Protein AF-A0A077Z385-F1 (afdb_monomer_lite)

pLDDT: mean 76.51, std 14.18, range [31.34, 94.06]

Secondary structure (DSSP, 8-state):
-HHHHHHHHHHHHHHHHTTS---EE-HHHHHHT-THHHHHHHHHHHHHHHHHHHHHHHHHHHH-HHHHHHHTSHHHHHHHHHHHHHHHHHHHHHHHHHHHTTTT--EETT--HHHHS-HHHHHHHHHHHHHHHHHHHHHHHHHHHHHHHHHHHS---SHHHHHHHHHHHHHHHHHHHHHHHHHHHHHHHHHHTTGGGT-HHHHHHHHHHHHHHHHHHHHHHHHHSHHHHHHHHHHTTTSGGGHHHHHHHGGG---

Organism: Trichuris trichiura (NCBI:txid36087)

Radius of gyration: 21.45 Å; chains: 1; bounding box: 57×47×53 Å

Foldseek 3Di:
DLQLVLLVVLVVVVVVCVPPDWDWDALLCLLPVPVSVLSNQLSVQLVLQVLLVVLQLLLCVLPPVVVSCVCVPVVNVVVSSVVSSVVSNVVSVVLNVQSVVRRVDIDTSSNDVCRSGDVVVVVVVLVVSLVSLVSSLVSLVSSLVSLVVVCVVDPQPDPVSVLVSVVVNVLSVLSNVLSVVSSCLSCVLVVLVVVVVPDPVSVVVNVVSNSVCSVVNVVSVLCNPVVSVVVVCVVCVVPPVCVVVCVVVVVSDPD

Sequence (255 aa):
MLTSIGLFCSSVYRIWWWKREPHCIRPSQCITDMFHVPMHMVGSDSLAFAMLLLSFERFLLFWRPKCHRILFSPVCSTLWFMLIFLLSCLEVLIVYVGANGRNDKLISSMCYRKEYSSPSYYRAYTFIKVAMAVVCLVFYFLSYVIHKIYIQQSYPKTYLGTIRNSRRTAMLINLLTIAFAIAFFHIAPLMVKPLNLRSPVIVKAAKIIHNIYLPLSTTLCFFVHPFLLSAVQKLFANWSILKKFHRNTSVVYIG

Structure (mmCIF, N/CA/C/O backbone):
data_AF-A0A077Z385-F1
#
_entry.id   AF-A0A077Z385-F1
#
loop_
_atom_site.group_PDB
_atom_site.id
_atom_site.type_symbol
_atom_site.label_atom_id
_atom_site.label_alt_id
_atom_site.label_comp_id
_atom_site.label_asym_id
_atom_site.label_entity_id
_atom_site.label_seq_id
_atom_site.pdbx_PDB_ins_code
_atom_site.Cartn_x
_atom_site.Cartn_y
_atom_site.Cartn_z
_atom_site.occupancy
_atom_site.B_iso_or_equiv
_atom_site.auth_seq_id
_atom_site.auth_comp_id
_atom_site.auth_asym_id
_atom_site.auth_atom_id
_atom_site.pdbx_PDB_model_num
ATOM 1 N N . MET A 1 1 ? 2.785 8.168 8.624 1.00 50.12 1 MET A N 1
ATOM 2 C CA . MET A 1 1 ? 3.782 9.231 8.882 1.00 50.12 1 MET A CA 1
ATOM 3 C C . MET A 1 1 ? 4.955 9.128 7.914 1.00 50.12 1 MET A C 1
ATOM 5 O O . MET A 1 1 ? 5.124 10.058 7.142 1.00 50.12 1 MET A O 1
ATOM 9 N N . LEU A 1 2 ? 5.687 8.004 7.874 1.00 56.69 2 LEU A N 1
ATOM 10 C CA . LEU A 1 2 ? 6.778 7.759 6.907 1.00 56.69 2 LEU A CA 1
ATOM 11 C C . LEU A 1 2 ? 6.382 8.038 5.449 1.00 56.69 2 LEU A C 1
ATOM 13 O O . LEU A 1 2 ? 7.103 8.734 4.746 1.00 56.69 2 LEU A O 1
ATOM 17 N N . THR A 1 3 ? 5.201 7.578 5.023 1.00 56.22 3 THR A N 1
ATOM 18 C CA . THR A 1 3 ? 4.635 7.916 3.710 1.00 56.22 3 THR A CA 1
ATOM 19 C C . THR A 1 3 ? 4.478 9.401 3.494 1.00 56.22 3 THR A C 1
ATOM 21 O O . THR A 1 3 ? 4.990 9.921 2.517 1.00 56.22 3 THR A O 1
ATOM 24 N N . SER A 1 4 ? 3.770 10.087 4.387 1.00 58.03 4 SER A N 1
ATOM 25 C CA . SER A 1 4 ? 3.529 11.522 4.268 1.00 58.03 4 SER A CA 1
ATOM 26 C C . SER A 1 4 ? 4.839 12.306 4.215 1.00 58.03 4 SER A C 1
ATOM 28 O O . SER A 1 4 ? 4.947 13.216 3.404 1.00 58.03 4 SER A O 1
ATOM 30 N N . ILE A 1 5 ? 5.844 11.916 5.008 1.00 61.41 5 ILE A N 1
ATOM 31 C CA . ILE A 1 5 ? 7.187 12.512 4.976 1.00 61.41 5 ILE A CA 1
ATOM 32 C C . ILE A 1 5 ? 7.857 12.238 3.626 1.00 61.41 5 ILE A C 1
ATOM 34 O O . ILE A 1 5 ? 8.272 13.179 2.962 1.00 61.41 5 ILE A O 1
ATOM 38 N N . GLY A 1 6 ? 7.895 10.983 3.166 1.00 57.03 6 GLY A N 1
ATOM 39 C CA . GLY A 1 6 ? 8.480 10.627 1.869 1.00 57.03 6 GLY A CA 1
ATOM 40 C C . GLY A 1 6 ? 7.789 11.318 0.686 1.00 57.03 6 GLY A C 1
ATOM 41 O O . GLY A 1 6 ? 8.455 11.797 -0.228 1.00 57.03 6 GLY A O 1
ATOM 42 N N . LEU A 1 7 ? 6.460 11.441 0.725 1.00 61.72 7 LEU A N 1
ATOM 43 C CA . LEU A 1 7 ? 5.648 12.147 -0.271 1.00 61.72 7 LEU A CA 1
ATOM 44 C C . LEU A 1 7 ? 5.899 13.655 -0.236 1.00 61.72 7 LEU A C 1
ATOM 46 O O . LEU A 1 7 ? 6.050 14.268 -1.292 1.00 61.72 7 LEU A O 1
ATOM 50 N N . PHE A 1 8 ? 5.967 14.250 0.956 1.00 64.06 8 PHE A N 1
ATOM 51 C CA . PHE A 1 8 ? 6.268 15.666 1.135 1.00 64.06 8 PHE A CA 1
ATOM 52 C C . PHE A 1 8 ? 7.678 15.984 0.633 1.00 64.06 8 PHE A C 1
ATOM 54 O O . PHE A 1 8 ? 7.831 16.837 -0.235 1.00 64.06 8 PHE A O 1
ATOM 61 N N . CYS A 1 9 ? 8.690 15.232 1.076 1.00 65.62 9 CYS A N 1
ATOM 62 C CA . CYS A 1 9 ? 10.068 15.379 0.618 1.00 65.62 9 CYS A CA 1
ATOM 63 C C . CYS A 1 9 ? 10.188 15.171 -0.897 1.00 65.62 9 CYS A C 1
ATOM 65 O O . CYS A 1 9 ? 10.825 15.981 -1.561 1.00 65.62 9 CYS A O 1
ATOM 67 N N . SER A 1 10 ? 9.534 14.154 -1.470 1.00 62.34 10 SER A N 1
ATOM 68 C CA . SER A 1 10 ? 9.530 13.933 -2.923 1.00 62.34 10 SER A CA 1
ATOM 69 C C . SER A 1 10 ? 8.852 15.077 -3.683 1.00 62.34 10 SER A C 1
ATOM 71 O O . SER A 1 10 ? 9.344 15.494 -4.729 1.00 62.34 10 SER A O 1
ATOM 73 N N . SER A 1 11 ? 7.758 15.627 -3.152 1.00 66.19 11 SER A N 1
ATOM 74 C CA . SER A 1 11 ? 7.049 16.753 -3.771 1.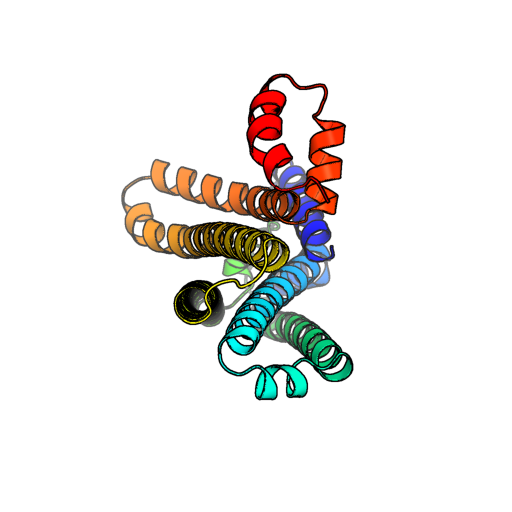00 66.19 11 SER A CA 1
ATOM 75 C C . SER A 1 11 ? 7.883 18.032 -3.724 1.00 66.19 11 SER A C 1
ATOM 77 O O . SER A 1 11 ? 8.058 18.677 -4.755 1.00 66.19 11 SER A O 1
ATOM 79 N N . VAL A 1 12 ? 8.463 18.362 -2.565 1.00 69.50 12 VAL A N 1
ATOM 80 C CA . VAL A 1 12 ? 9.371 19.509 -2.396 1.00 69.50 12 VAL A CA 1
ATOM 81 C C . VAL A 1 12 ? 10.588 19.363 -3.306 1.00 69.50 12 VAL A C 1
ATOM 83 O O . VAL A 1 12 ? 10.937 20.304 -4.015 1.00 69.50 12 VAL A O 1
ATOM 86 N N . TYR A 1 13 ? 11.183 18.171 -3.358 1.00 65.88 13 TYR A N 1
ATOM 87 C CA . TYR A 1 13 ? 12.329 17.879 -4.214 1.00 65.88 13 TYR A CA 1
ATOM 88 C C . TYR A 1 13 ? 11.998 18.056 -5.701 1.00 65.88 13 TYR A C 1
ATOM 90 O O . TYR A 1 13 ? 12.747 18.709 -6.423 1.00 65.88 13 TYR A O 1
ATOM 98 N N . ARG A 1 14 ? 10.846 17.549 -6.162 1.00 64.75 14 ARG A N 1
ATOM 99 C CA . ARG A 1 14 ? 10.388 17.727 -7.551 1.00 64.75 14 ARG A CA 1
ATOM 100 C C . ARG A 1 14 ? 10.107 19.188 -7.893 1.00 64.75 14 ARG A C 1
ATOM 102 O O . ARG A 1 14 ? 10.461 19.625 -8.982 1.00 64.75 14 ARG A O 1
ATOM 109 N N . ILE A 1 15 ? 9.494 19.945 -6.980 1.00 68.00 15 ILE A N 1
ATOM 110 C CA . ILE A 1 15 ? 9.245 21.384 -7.168 1.00 68.00 15 ILE A CA 1
ATOM 111 C C . ILE A 1 15 ? 10.572 22.144 -7.263 1.00 68.00 15 ILE A C 1
ATOM 113 O O . ILE A 1 15 ? 10.724 23.002 -8.130 1.00 68.00 15 ILE A O 1
ATOM 117 N N . TRP A 1 16 ? 11.542 21.810 -6.410 1.00 68.12 16 TRP A N 1
ATOM 118 C CA . TRP A 1 16 ? 12.870 22.418 -6.430 1.00 68.12 16 TRP A CA 1
ATOM 119 C C . TRP A 1 16 ? 13.624 22.104 -7.729 1.00 68.12 16 TRP A C 1
ATOM 121 O O . TRP A 1 16 ? 14.174 23.010 -8.354 1.00 68.12 16 TRP A O 1
ATOM 131 N N . TRP A 1 17 ? 13.574 20.853 -8.196 1.00 62.84 17 TRP A N 1
ATOM 132 C CA . TRP A 1 17 ? 14.214 20.442 -9.448 1.00 62.84 17 TRP A CA 1
ATOM 133 C C . TRP A 1 17 ? 13.543 20.958 -10.707 1.00 62.84 17 TRP A C 1
ATOM 135 O O . TRP A 1 17 ? 14.220 21.100 -11.718 1.00 62.84 17 TRP A O 1
ATOM 145 N N . TRP A 1 18 ? 12.254 21.295 -10.672 1.00 61.09 18 TRP A N 1
ATOM 146 C CA . TRP A 1 18 ? 11.611 21.939 -11.819 1.00 61.09 18 TRP A CA 1
ATOM 147 C C . TRP A 1 18 ? 12.289 23.281 -12.170 1.00 61.09 18 TRP A C 1
ATOM 149 O O . TRP A 1 18 ? 12.220 23.726 -13.310 1.00 61.09 18 TRP A O 1
ATOM 159 N N . LYS A 1 19 ? 13.004 23.907 -11.225 1.00 60.28 19 LYS A N 1
ATOM 160 C CA . LYS A 1 19 ? 13.791 25.123 -11.482 1.00 60.28 19 LYS A CA 1
ATOM 161 C C . LYS A 1 19 ? 15.243 24.875 -11.917 1.00 60.28 19 LYS A C 1
ATOM 163 O O . LYS A 1 19 ? 15.912 25.843 -12.259 1.00 60.28 19 LYS A O 1
ATOM 168 N N . ARG A 1 20 ? 15.752 23.638 -11.880 1.00 58.81 20 ARG A N 1
ATOM 169 C CA . ARG A 1 20 ? 17.137 23.308 -12.270 1.00 58.81 20 ARG A CA 1
ATOM 170 C C . ARG A 1 20 ? 17.200 22.703 -13.671 1.00 58.81 20 ARG A C 1
ATOM 172 O O . ARG A 1 20 ? 16.239 22.098 -14.139 1.00 58.81 20 ARG A O 1
ATOM 179 N N . GLU A 1 21 ? 18.351 22.860 -14.320 1.00 51.81 21 GLU A N 1
ATOM 180 C CA . GLU A 1 21 ? 18.633 22.270 -15.631 1.00 51.81 21 GLU A CA 1
ATOM 181 C C . GLU A 1 21 ? 18.511 20.732 -15.615 1.00 51.81 21 GLU A C 1
ATOM 183 O O . GLU A 1 21 ? 18.768 20.093 -14.586 1.00 51.81 21 GLU A O 1
ATOM 188 N N . PRO A 1 22 ? 18.097 20.114 -16.738 1.00 62.91 22 PRO A N 1
ATOM 189 C CA . PRO A 1 22 ? 17.899 18.673 -16.825 1.00 62.91 22 PRO A CA 1
ATOM 190 C C . PRO A 1 22 ? 19.240 17.934 -16.751 1.00 62.91 22 PRO A C 1
ATOM 192 O O . PRO A 1 22 ? 19.925 17.745 -17.752 1.00 62.91 22 PRO A O 1
ATOM 195 N N . HIS A 1 23 ? 19.603 17.464 -15.560 1.00 72.31 23 HIS A N 1
ATOM 196 C CA . HIS A 1 23 ? 20.726 16.547 -15.392 1.00 72.31 23 HIS A CA 1
ATOM 197 C C . HIS A 1 23 ? 20.295 15.102 -15.661 1.00 72.31 23 HIS A C 1
ATOM 199 O O . HIS A 1 23 ? 19.203 14.673 -15.275 1.00 72.31 23 HIS A O 1
ATOM 205 N N . CYS A 1 24 ? 21.172 14.346 -16.320 1.00 81.88 24 CYS A N 1
ATOM 206 C CA . CYS A 1 24 ? 21.004 12.911 -16.509 1.00 81.88 24 CYS A CA 1
ATOM 207 C C . CYS A 1 24 ? 21.911 12.155 -15.534 1.00 81.88 24 CYS A C 1
ATOM 209 O O . CYS A 1 24 ? 23.072 12.518 -15.363 1.00 81.88 24 CYS A O 1
ATOM 211 N N . ILE A 1 25 ? 21.383 11.113 -14.899 1.00 85.12 25 ILE A N 1
ATOM 212 C CA . ILE A 1 25 ? 22.082 10.313 -13.882 1.00 85.12 25 ILE A CA 1
ATOM 213 C C . ILE A 1 25 ? 21.959 8.823 -14.195 1.00 85.12 25 ILE A C 1
ATOM 215 O O . ILE A 1 25 ? 21.100 8.415 -14.984 1.00 85.12 25 ILE A O 1
ATOM 219 N N . ARG A 1 26 ? 22.799 7.990 -13.571 1.00 86.44 26 ARG A N 1
ATOM 220 C CA . ARG A 1 26 ? 22.664 6.531 -13.676 1.00 86.44 26 ARG A CA 1
ATOM 221 C C . ARG A 1 26 ? 21.484 6.027 -12.820 1.00 86.44 26 ARG A C 1
ATOM 223 O O . ARG A 1 26 ? 21.223 6.581 -11.750 1.00 86.44 26 ARG A O 1
ATOM 230 N N . PRO A 1 27 ? 20.786 4.952 -13.228 1.00 86.81 27 PRO A N 1
ATOM 231 C CA . PRO A 1 27 ? 19.689 4.352 -12.469 1.00 86.81 27 PRO A CA 1
ATOM 232 C C . PRO A 1 27 ? 20.032 3.970 -11.028 1.00 86.81 27 PRO A C 1
ATOM 234 O O . PRO A 1 27 ? 19.203 4.143 -10.141 1.00 86.81 27 PRO A O 1
ATOM 237 N N . SER A 1 28 ? 21.240 3.461 -10.785 1.00 85.69 28 SER A N 1
ATOM 238 C CA . SER A 1 28 ? 21.718 3.104 -9.444 1.00 85.69 28 SER A CA 1
ATOM 239 C C . SER A 1 28 ? 21.899 4.336 -8.551 1.00 85.69 28 SER A C 1
ATOM 241 O O . SER A 1 28 ? 21.380 4.353 -7.436 1.00 85.69 28 SER A O 1
ATOM 243 N N . GLN A 1 29 ? 22.520 5.398 -9.081 1.00 86.88 29 GLN A N 1
ATOM 244 C CA . GLN A 1 29 ? 22.703 6.693 -8.402 1.00 86.88 29 GLN A CA 1
ATOM 245 C C . GLN A 1 29 ? 21.374 7.324 -7.986 1.00 86.88 29 GLN A C 1
ATOM 247 O O . GLN A 1 29 ? 21.246 7.902 -6.912 1.00 86.88 29 GLN A O 1
ATOM 252 N N . CYS A 1 30 ? 20.338 7.155 -8.806 1.00 85.06 30 CYS A N 1
ATOM 253 C CA . CYS A 1 30 ? 18.991 7.604 -8.476 1.00 85.06 30 CYS A CA 1
ATOM 254 C C . CYS A 1 30 ? 18.425 6.959 -7.194 1.00 85.06 30 CYS A C 1
ATOM 256 O O . CYS A 1 30 ? 17.581 7.553 -6.533 1.00 85.06 30 CYS A O 1
ATOM 258 N N . ILE A 1 31 ? 18.865 5.754 -6.826 1.00 86.38 31 ILE A N 1
ATOM 259 C CA . ILE A 1 31 ? 18.393 5.055 -5.622 1.00 86.38 31 ILE A CA 1
ATOM 260 C C . ILE A 1 31 ? 19.313 5.348 -4.430 1.00 86.38 31 ILE A C 1
ATOM 262 O O . ILE A 1 31 ? 18.815 5.522 -3.319 1.00 86.38 31 ILE A O 1
ATOM 266 N N . THR A 1 32 ? 20.630 5.419 -4.649 1.00 85.88 32 THR A N 1
ATOM 267 C CA . THR A 1 32 ? 21.629 5.618 -3.584 1.00 85.88 32 THR A CA 1
ATOM 268 C C . THR A 1 32 ? 21.760 7.070 -3.152 1.00 85.88 32 THR A C 1
ATOM 270 O O . THR A 1 32 ? 21.774 7.352 -1.957 1.00 85.88 32 THR A O 1
ATOM 273 N N . ASP A 1 33 ? 21.820 7.995 -4.108 1.00 84.00 33 ASP A N 1
ATOM 274 C CA . ASP A 1 33 ? 22.178 9.393 -3.842 1.00 84.00 33 ASP A CA 1
ATOM 275 C C . ASP A 1 33 ? 20.942 10.198 -3.422 1.00 84.00 33 ASP A C 1
ATOM 277 O O . ASP A 1 33 ? 21.026 11.227 -2.750 1.00 84.00 33 ASP A O 1
ATOM 281 N N . MET A 1 34 ? 19.758 9.709 -3.796 1.00 81.88 34 MET A N 1
ATOM 282 C CA . MET A 1 34 ? 18.490 10.387 -3.578 1.00 81.88 34 MET A CA 1
ATOM 283 C C . MET A 1 34 ? 17.669 9.682 -2.503 1.00 81.88 34 MET A C 1
ATOM 285 O O . MET A 1 34 ? 16.733 8.956 -2.820 1.00 81.88 34 MET A O 1
ATOM 289 N N . PHE A 1 35 ? 17.948 9.95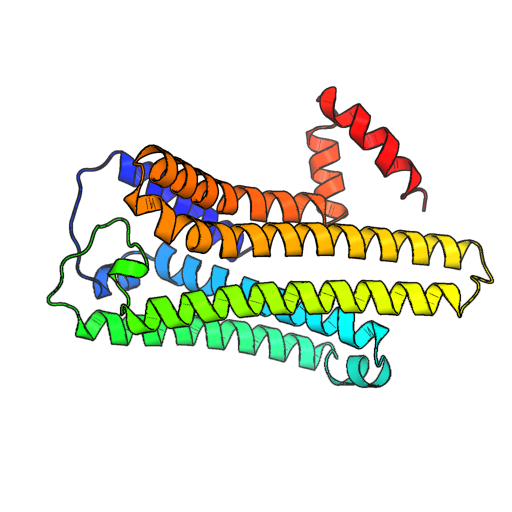9 -1.223 1.00 80.06 35 PHE A N 1
ATOM 290 C CA . PHE A 1 35 ? 17.283 9.322 -0.066 1.00 80.06 35 PHE A CA 1
ATOM 291 C C . PHE A 1 35 ? 15.742 9.293 -0.141 1.00 80.06 35 PHE A C 1
ATOM 293 O O . PHE A 1 35 ? 15.090 8.384 0.377 1.00 80.06 35 PHE A O 1
ATOM 300 N N . HIS A 1 36 ? 15.134 10.292 -0.787 1.00 76.50 36 HIS A N 1
ATOM 301 C CA . HIS A 1 36 ? 13.685 10.400 -0.912 1.00 76.50 36 HIS A CA 1
ATOM 302 C C . HIS A 1 36 ? 13.086 9.312 -1.818 1.00 76.50 36 HIS A C 1
ATOM 304 O O . HIS A 1 36 ? 11.909 8.992 -1.666 1.00 76.50 36 HIS A O 1
ATOM 310 N N . VAL A 1 37 ? 13.863 8.731 -2.739 1.00 82.31 37 VAL A N 1
ATOM 311 C CA . VAL A 1 37 ? 13.429 7.653 -3.640 1.00 82.31 37 VAL A CA 1
ATOM 312 C C . VAL A 1 37 ? 13.157 6.360 -2.865 1.00 82.31 37 VAL A C 1
ATOM 314 O O . VAL A 1 37 ? 11.995 5.940 -2.862 1.00 82.31 37 VAL A O 1
ATOM 317 N N . PRO A 1 38 ? 14.129 5.750 -2.152 1.00 85.19 38 PRO A N 1
ATOM 318 C CA . PRO A 1 38 ? 13.866 4.555 -1.359 1.00 85.19 38 PRO A CA 1
ATOM 319 C C . PRO A 1 38 ? 12.859 4.837 -0.241 1.00 85.19 38 PRO A C 1
ATOM 321 O O . PRO A 1 38 ? 11.974 4.021 -0.001 1.00 85.19 38 PRO A O 1
ATOM 324 N N . MET A 1 39 ? 12.894 6.019 0.384 1.00 81.06 39 MET A N 1
ATOM 325 C CA . MET A 1 39 ? 11.917 6.377 1.417 1.00 81.06 39 MET A CA 1
ATOM 326 C C . MET A 1 39 ? 10.483 6.447 0.867 1.00 81.06 39 MET A C 1
ATOM 328 O O . MET A 1 39 ? 9.546 5.958 1.502 1.00 81.06 39 MET A O 1
ATOM 332 N N . HIS A 1 40 ? 10.297 7.011 -0.329 1.00 79.88 40 HIS A N 1
ATOM 333 C CA . HIS A 1 40 ? 9.006 7.020 -1.011 1.00 79.88 40 HIS A CA 1
ATOM 334 C C . HIS A 1 40 ? 8.576 5.611 -1.441 1.00 79.88 40 HIS A C 1
ATOM 336 O O . HIS A 1 40 ? 7.395 5.289 -1.324 1.00 79.88 40 HIS A O 1
ATOM 342 N N . MET A 1 41 ? 9.499 4.770 -1.922 1.00 85.25 41 MET A N 1
ATOM 343 C CA . MET A 1 41 ? 9.216 3.375 -2.283 1.00 85.25 41 MET A CA 1
ATOM 344 C C . MET A 1 41 ? 8.731 2.580 -1.069 1.00 85.25 41 MET A C 1
ATOM 346 O O . MET A 1 41 ? 7.590 2.119 -1.068 1.00 85.25 41 MET A O 1
ATOM 350 N N . VAL A 1 42 ? 9.530 2.546 0.004 1.00 86.12 42 VAL A N 1
ATOM 351 C CA . VAL A 1 42 ? 9.190 1.849 1.252 1.00 86.12 42 VAL A CA 1
ATOM 352 C C . VAL A 1 42 ? 7.883 2.379 1.823 1.00 86.12 42 VAL A C 1
ATOM 354 O O . VAL A 1 42 ? 7.006 1.604 2.200 1.00 86.12 42 VAL A O 1
ATOM 357 N N . GLY A 1 43 ? 7.708 3.702 1.857 1.00 80.06 43 GLY A N 1
ATOM 358 C CA . GLY A 1 43 ? 6.469 4.316 2.314 1.00 80.06 43 GLY A CA 1
ATOM 359 C C . GLY A 1 43 ? 5.267 3.873 1.477 1.00 80.06 43 GLY A C 1
ATOM 360 O O . GLY A 1 43 ? 4.275 3.389 2.017 1.00 80.06 43 GLY A O 1
ATOM 361 N N . SER A 1 44 ? 5.323 4.050 0.158 1.00 83.12 44 SER A N 1
ATOM 362 C CA . SER A 1 44 ? 4.197 3.747 -0.730 1.00 83.12 44 SER A CA 1
ATOM 363 C C . SER A 1 44 ? 3.803 2.270 -0.681 1.00 83.12 44 SER A C 1
ATOM 365 O O . SER A 1 44 ? 2.612 1.945 -0.708 1.00 83.12 44 SER A O 1
ATOM 367 N N . ASP A 1 45 ? 4.783 1.373 -0.607 1.00 86.06 45 ASP A N 1
ATOM 368 C CA . ASP A 1 45 ? 4.561 -0.070 -0.579 1.00 86.06 45 ASP A CA 1
ATOM 369 C C . ASP A 1 45 ? 4.033 -0.516 0.776 1.00 86.06 45 ASP A C 1
ATOM 371 O O . ASP A 1 45 ? 2.963 -1.128 0.825 1.00 86.06 45 ASP A O 1
ATOM 375 N N . SER A 1 46 ? 4.660 -0.078 1.870 1.00 85.44 46 SER A N 1
ATOM 376 C CA . SER A 1 46 ? 4.169 -0.367 3.219 1.00 85.44 46 SER A CA 1
ATOM 377 C C . SER A 1 46 ? 2.742 0.132 3.440 1.00 85.44 46 SER A C 1
ATOM 379 O O . SER A 1 46 ? 1.933 -0.583 4.024 1.00 85.44 46 SER A O 1
ATOM 381 N N . LEU A 1 47 ? 2.382 1.309 2.919 1.00 84.00 47 LEU A N 1
ATOM 382 C CA . LEU A 1 47 ? 1.012 1.816 2.993 1.00 84.00 47 LEU A CA 1
ATOM 383 C C . LEU A 1 47 ? 0.034 0.969 2.179 1.00 84.00 47 LEU A C 1
ATOM 385 O O . LEU A 1 47 ? -1.059 0.690 2.664 1.00 84.00 47 LEU A O 1
ATOM 389 N N . ALA A 1 48 ? 0.395 0.561 0.961 1.00 86.06 48 ALA A N 1
ATOM 390 C CA . ALA A 1 48 ? -0.479 -0.273 0.138 1.00 86.06 48 ALA A CA 1
ATOM 391 C C . ALA A 1 48 ? -0.754 -1.625 0.812 1.00 86.06 48 ALA A C 1
ATOM 393 O O . ALA A 1 48 ? -1.911 -2.034 0.920 1.00 86.06 48 ALA A O 1
ATOM 394 N N . PHE A 1 49 ? 0.287 -2.273 1.338 1.00 89.31 49 PHE A N 1
ATOM 395 C CA . PHE A 1 49 ? 0.141 -3.520 2.083 1.00 89.31 49 PHE A CA 1
ATOM 396 C C . PHE A 1 49 ? -0.607 -3.330 3.404 1.00 89.31 49 PHE A C 1
ATOM 398 O O . PHE A 1 49 ? -1.458 -4.148 3.739 1.00 89.31 49 PHE A O 1
ATOM 405 N N . ALA A 1 50 ? -0.358 -2.241 4.135 1.00 87.88 50 ALA A N 1
ATOM 406 C CA . ALA A 1 50 ? -1.085 -1.935 5.363 1.00 87.88 50 ALA A CA 1
ATOM 407 C C . ALA A 1 50 ? -2.578 -1.701 5.094 1.00 87.88 50 ALA A C 1
ATOM 409 O O . ALA A 1 50 ? -3.418 -2.193 5.840 1.00 87.88 50 ALA A O 1
ATOM 410 N N . MET A 1 51 ? -2.933 -0.992 4.018 1.00 86.06 51 MET A N 1
ATOM 411 C CA . MET A 1 51 ? -4.333 -0.810 3.625 1.00 86.06 51 MET A CA 1
ATOM 412 C C . MET A 1 51 ? -5.001 -2.138 3.270 1.00 86.06 51 MET A C 1
ATOM 414 O O . MET A 1 51 ? -6.134 -2.373 3.691 1.00 86.06 51 MET A O 1
ATOM 418 N N . LEU A 1 52 ? -4.292 -3.016 2.556 1.00 89.69 52 LEU A N 1
ATOM 419 C CA . LEU A 1 52 ? -4.769 -4.361 2.256 1.00 89.69 52 LEU A CA 1
ATOM 420 C C . LEU A 1 52 ? -4.999 -5.159 3.541 1.00 89.69 52 LEU A C 1
ATOM 422 O O . LEU A 1 52 ? -6.096 -5.678 3.742 1.00 89.69 52 LEU A O 1
ATOM 426 N N . LEU A 1 53 ? -4.016 -5.178 4.440 1.00 91.25 53 LEU A N 1
ATOM 427 C CA . LEU A 1 53 ? -4.099 -5.869 5.722 1.00 91.25 53 LEU A CA 1
ATOM 428 C C . LEU A 1 53 ? -5.274 -5.358 6.568 1.00 91.25 53 LEU A C 1
ATOM 430 O O . LEU A 1 53 ? -6.061 -6.160 7.054 1.00 91.25 53 LEU A O 1
ATOM 434 N N . LEU A 1 54 ? -5.453 -4.038 6.675 1.00 87.75 54 LEU A N 1
ATOM 435 C CA . LEU A 1 54 ? -6.563 -3.420 7.410 1.00 87.75 54 LEU A CA 1
ATOM 436 C C . LEU A 1 54 ? -7.927 -3.713 6.770 1.00 87.75 54 LEU A C 1
ATOM 438 O O . LEU A 1 54 ? -8.927 -3.871 7.473 1.00 87.75 54 LEU A O 1
ATOM 442 N N . SER A 1 55 ? -8.002 -3.762 5.437 1.00 89.44 55 SER A N 1
ATOM 443 C CA . SER A 1 55 ? -9.237 -4.133 4.737 1.00 89.44 55 SER A CA 1
ATOM 444 C C . SER A 1 55 ? -9.599 -5.599 4.997 1.00 89.44 55 SER A C 1
ATOM 446 O O . SER A 1 55 ? -10.758 -5.910 5.278 1.00 89.44 55 SER A O 1
ATOM 448 N N . PHE A 1 56 ? -8.595 -6.478 5.011 1.00 92.44 56 PHE A N 1
ATOM 449 C CA . PHE A 1 56 ? -8.745 -7.895 5.313 1.00 92.44 56 PHE A CA 1
ATOM 450 C C . PHE A 1 56 ? -9.104 -8.147 6.784 1.00 92.44 56 PHE A C 1
ATOM 452 O O . PHE A 1 56 ? -10.000 -8.941 7.067 1.00 92.44 56 PHE A O 1
ATOM 459 N N . GLU A 1 57 ? -8.477 -7.426 7.716 1.00 90.62 57 GLU A N 1
ATOM 460 C CA . GLU A 1 57 ? -8.806 -7.447 9.145 1.00 90.62 57 GLU A CA 1
ATOM 461 C C . GLU A 1 57 ? -10.290 -7.143 9.362 1.00 90.62 57 GLU A C 1
ATOM 463 O O . GLU A 1 57 ? -11.008 -7.915 9.996 1.00 90.62 57 GLU A O 1
ATOM 468 N N . ARG A 1 58 ? -10.787 -6.053 8.768 1.00 87.50 58 ARG A N 1
ATOM 469 C CA . ARG A 1 58 ? -12.199 -5.656 8.878 1.00 87.50 58 ARG A CA 1
ATOM 470 C C . ARG A 1 58 ? -13.137 -6.689 8.276 1.00 87.50 58 ARG A C 1
ATOM 472 O O . ARG A 1 58 ? -14.178 -6.967 8.866 1.00 87.50 58 ARG A O 1
ATOM 479 N N . PHE A 1 59 ? -12.770 -7.271 7.139 1.00 90.88 59 PHE A N 1
ATOM 480 C CA . PHE A 1 59 ? -13.543 -8.350 6.539 1.00 90.88 59 PHE A CA 1
ATOM 481 C C . PHE A 1 59 ? -13.646 -9.546 7.493 1.00 90.88 59 PHE A C 1
ATOM 483 O O . PHE A 1 59 ? -14.750 -10.002 7.798 1.00 90.88 59 PHE A O 1
ATOM 490 N N . LEU A 1 60 ? -12.520 -10.005 8.043 1.00 90.38 60 LEU A N 1
ATOM 491 C CA . LEU A 1 60 ? -12.492 -11.122 8.987 1.00 90.38 60 LEU A CA 1
ATOM 492 C C . LEU A 1 60 ? -13.220 -10.821 10.297 1.00 90.38 60 LEU A C 1
ATOM 494 O O . LEU A 1 60 ? -13.845 -11.725 10.856 1.00 90.38 60 LEU A O 1
ATOM 498 N N . LEU A 1 61 ? -13.179 -9.571 10.765 1.00 89.88 61 LEU A N 1
ATOM 499 C CA . LEU A 1 61 ? -13.889 -9.129 11.962 1.00 89.88 61 LEU A CA 1
ATOM 500 C C . LEU A 1 61 ? -15.395 -9.395 11.852 1.00 89.88 61 LEU A C 1
ATOM 502 O O . LEU A 1 61 ? -16.002 -9.830 12.830 1.00 89.88 61 LEU A O 1
ATOM 506 N N . PHE A 1 62 ? -15.991 -9.150 10.681 1.00 87.38 62 PHE A N 1
ATOM 507 C CA . PHE A 1 62 ? -17.422 -9.369 10.455 1.00 87.38 62 PHE A CA 1
ATOM 508 C C . PHE A 1 62 ? -17.745 -10.785 9.972 1.00 87.38 62 PHE A C 1
ATOM 510 O O . PHE A 1 62 ? -18.778 -11.327 10.350 1.00 87.38 62 PHE A O 1
ATOM 517 N N . TRP A 1 63 ? -16.871 -11.400 9.172 1.00 88.62 63 TRP A N 1
ATOM 518 C CA . TRP A 1 63 ? -17.105 -12.730 8.609 1.00 88.62 63 TRP A CA 1
ATOM 519 C C . TRP A 1 63 ? -16.912 -13.850 9.646 1.00 88.62 63 TRP A C 1
ATOM 521 O O . TRP A 1 63 ? -17.800 -14.677 9.851 1.00 88.62 63 TRP A O 1
ATOM 531 N N . ARG A 1 64 ? -15.750 -13.905 10.318 1.00 90.38 64 ARG A N 1
ATOM 532 C CA . ARG A 1 64 ? -15.382 -14.964 11.285 1.00 90.38 64 ARG A CA 1
ATOM 533 C C . ARG A 1 64 ? -14.612 -14.365 12.476 1.00 90.38 64 ARG A C 1
ATOM 535 O O . ARG A 1 64 ? -13.384 -14.483 12.533 1.00 90.38 64 ARG A O 1
ATOM 542 N N . PRO A 1 65 ? -15.311 -13.850 13.506 1.00 88.19 65 PRO A N 1
ATOM 543 C CA . PRO A 1 65 ? -14.680 -13.231 14.678 1.00 88.19 65 PRO A CA 1
ATOM 544 C C . PRO A 1 65 ? -13.672 -14.131 15.413 1.00 88.19 65 PRO A C 1
ATOM 546 O O . PRO A 1 65 ? -12.678 -13.646 15.952 1.00 88.19 65 PRO A O 1
ATOM 549 N N . LYS A 1 66 ? -13.900 -15.454 15.428 1.00 90.56 66 LYS A N 1
ATOM 550 C CA . LYS A 1 66 ? -12.968 -16.425 16.029 1.00 90.56 66 LYS A CA 1
ATOM 551 C C . LYS A 1 66 ? -11.618 -16.454 15.301 1.00 90.56 66 LYS A C 1
ATOM 553 O O . LYS A 1 66 ? -10.584 -16.454 15.952 1.00 90.56 66 LYS A O 1
ATOM 558 N N . CYS A 1 67 ? -11.633 -16.426 13.967 1.00 89.06 67 CYS A N 1
ATOM 559 C CA . CYS A 1 67 ? -10.421 -16.406 13.145 1.00 89.06 67 CYS A CA 1
ATOM 560 C C . CYS A 1 67 ? -9.695 -15.058 13.263 1.00 89.06 67 CYS A C 1
ATOM 562 O O . CYS A 1 67 ? -8.481 -15.028 13.449 1.00 89.06 67 CYS A O 1
ATOM 564 N N . HIS A 1 68 ? -10.453 -13.954 13.277 1.00 91.25 68 HIS A N 1
ATOM 565 C CA . HIS A 1 68 ? -9.916 -12.614 13.518 1.00 91.25 68 HIS A CA 1
ATOM 566 C C . HIS A 1 68 ? -9.091 -12.541 14.810 1.00 91.25 68 HIS A C 1
ATOM 568 O O . HIS A 1 68 ? -7.978 -12.031 14.796 1.00 91.25 68 HIS A O 1
ATOM 574 N N . ARG A 1 69 ? -9.601 -13.075 15.930 1.00 89.81 69 ARG A N 1
ATOM 575 C CA . ARG A 1 69 ? -8.883 -13.054 17.221 1.00 89.81 69 ARG A CA 1
ATOM 576 C C . ARG A 1 69 ? -7.529 -13.768 17.181 1.00 89.81 69 ARG A C 1
ATOM 578 O O . ARG A 1 69 ? -6.633 -13.370 17.914 1.00 89.81 69 ARG A O 1
ATOM 585 N N . ILE A 1 70 ? -7.397 -14.804 16.354 1.00 90.06 70 ILE A N 1
ATOM 586 C CA . ILE A 1 70 ? -6.158 -15.577 16.220 1.00 90.06 70 ILE A CA 1
ATOM 587 C C . ILE A 1 70 ? -5.171 -14.826 15.318 1.00 90.06 70 ILE A C 1
ATOM 589 O O . ILE A 1 70 ? -4.026 -14.614 15.702 1.00 90.06 70 ILE A O 1
ATOM 593 N N . LEU A 1 71 ? -5.622 -14.382 14.141 1.00 89.38 71 LEU A N 1
ATOM 594 C CA . LEU A 1 71 ? -4.757 -13.755 13.133 1.00 89.38 71 LEU A CA 1
ATOM 595 C C . LEU A 1 71 ? -4.334 -12.321 13.480 1.00 89.38 71 LEU A C 1
ATOM 597 O O . LEU A 1 71 ? -3.242 -11.905 13.096 1.00 89.38 71 LEU A O 1
ATOM 601 N N . PHE A 1 72 ? -5.180 -11.582 14.199 1.00 90.69 72 PHE A N 1
ATOM 602 C CA . PHE A 1 72 ? -4.984 -10.172 14.557 1.00 90.69 72 PHE A CA 1
ATOM 603 C C . PHE A 1 72 ? -4.858 -9.978 16.071 1.00 90.69 72 PHE A C 1
ATOM 605 O O . PHE A 1 72 ? -5.384 -9.025 16.650 1.00 90.69 72 PHE A O 1
ATOM 612 N N . SER A 1 73 ? -4.156 -10.896 16.740 1.00 89.38 73 SER A N 1
ATOM 613 C CA . SER A 1 73 ? -3.668 -10.628 18.094 1.00 89.38 73 SER A CA 1
ATOM 614 C C . SER A 1 73 ? -2.637 -9.482 18.063 1.00 89.38 73 SER A C 1
ATOM 616 O O . SER A 1 73 ? -1.987 -9.288 17.036 1.00 89.38 73 SER A O 1
ATOM 618 N N . PRO A 1 74 ? -2.423 -8.729 19.158 1.00 88.12 74 PRO A N 1
ATOM 619 C CA . PRO A 1 74 ? -1.441 -7.637 19.179 1.00 88.12 74 PRO A CA 1
ATOM 620 C C . PRO A 1 74 ? -0.038 -8.060 18.712 1.00 88.12 74 PRO A C 1
ATOM 622 O O . PRO A 1 74 ? 0.629 -7.323 17.982 1.00 88.12 74 PRO A O 1
ATOM 625 N N . VAL A 1 75 ? 0.382 -9.276 19.077 1.00 91.19 75 VAL A N 1
ATOM 626 C CA . VAL A 1 75 ? 1.665 -9.860 18.663 1.00 91.19 75 VAL A CA 1
ATOM 627 C C . VAL A 1 75 ? 1.663 -10.151 17.162 1.00 91.19 75 VAL A C 1
ATOM 629 O O . VAL A 1 75 ? 2.553 -9.695 16.449 1.00 91.19 75 VAL A O 1
ATOM 632 N N . CYS A 1 76 ? 0.637 -10.843 16.656 1.00 91.06 76 CYS A N 1
ATOM 633 C CA . CYS A 1 76 ? 0.528 -11.167 15.232 1.00 91.06 76 CYS A CA 1
ATOM 634 C C . CYS A 1 76 ? 0.424 -9.910 14.362 1.00 91.06 76 CYS A C 1
ATOM 636 O O . CYS A 1 76 ? 1.113 -9.816 13.354 1.00 91.06 76 CYS A O 1
ATOM 638 N N . SER A 1 77 ? -0.371 -8.916 14.763 1.00 88.44 77 SER A N 1
ATOM 639 C CA . SER A 1 77 ? -0.483 -7.636 14.056 1.00 88.44 77 SER A CA 1
ATOM 640 C C . SER A 1 77 ? 0.865 -6.925 13.969 1.00 88.44 77 SER A C 1
ATOM 642 O O . SER A 1 77 ? 1.232 -6.440 12.902 1.00 88.44 77 SER A O 1
ATOM 644 N N . THR A 1 78 ? 1.644 -6.922 15.054 1.00 88.56 78 THR A N 1
ATOM 645 C CA . THR A 1 78 ? 3.004 -6.361 15.046 1.00 88.56 78 THR A CA 1
ATOM 646 C C . THR A 1 78 ? 3.902 -7.109 14.060 1.00 88.56 78 THR A C 1
ATOM 648 O O . THR A 1 78 ? 4.570 -6.474 13.247 1.00 88.56 78 THR A O 1
ATOM 651 N N . LEU A 1 79 ? 3.864 -8.446 14.056 1.00 93.50 79 LEU A N 1
ATOM 652 C CA . LEU A 1 79 ? 4.608 -9.264 13.092 1.00 93.50 79 LEU A CA 1
ATOM 653 C C . LEU A 1 79 ? 4.192 -8.976 11.645 1.00 93.50 79 LEU A C 1
ATOM 655 O O . LEU A 1 79 ? 5.060 -8.853 10.784 1.00 93.50 79 LEU A O 1
ATOM 659 N N . TRP A 1 80 ? 2.896 -8.799 11.372 1.00 92.12 80 TRP A N 1
ATOM 660 C CA . TRP A 1 80 ? 2.411 -8.420 10.045 1.00 92.12 80 TRP A CA 1
ATOM 661 C C . TRP A 1 80 ? 2.969 -7.069 9.596 1.00 92.12 80 TRP A C 1
ATOM 663 O O . TRP A 1 80 ? 3.455 -6.957 8.474 1.00 92.12 80 TRP A O 1
ATOM 673 N N . PHE A 1 81 ? 2.956 -6.049 10.459 1.00 89.81 81 PHE A N 1
ATOM 674 C CA . PHE A 1 81 ? 3.529 -4.743 10.122 1.00 89.81 81 PHE A CA 1
ATOM 675 C C . PHE A 1 81 ? 5.048 -4.800 9.925 1.00 89.81 81 PHE A C 1
ATOM 677 O O . PHE A 1 81 ? 5.560 -4.175 8.994 1.00 89.81 81 PHE A O 1
ATOM 684 N N . MET A 1 82 ? 5.762 -5.583 10.737 1.00 92.06 82 MET A N 1
ATOM 685 C CA . MET A 1 82 ? 7.200 -5.805 10.563 1.00 92.06 82 MET A CA 1
ATOM 686 C C . MET A 1 82 ? 7.508 -6.528 9.249 1.00 92.06 82 MET A C 1
ATOM 688 O O . MET A 1 82 ? 8.422 -6.126 8.533 1.00 92.06 82 MET A O 1
ATOM 692 N N . LEU A 1 83 ? 6.714 -7.537 8.885 1.00 94.06 83 LEU A N 1
ATOM 693 C CA . LEU A 1 83 ? 6.838 -8.246 7.613 1.00 94.06 83 LEU A CA 1
ATOM 694 C C . LEU A 1 83 ? 6.573 -7.315 6.427 1.00 94.06 83 LEU A C 1
ATOM 696 O O . LEU A 1 83 ? 7.327 -7.326 5.459 1.00 94.06 83 LEU A O 1
ATOM 700 N N . ILE A 1 84 ? 5.540 -6.474 6.511 1.00 92.56 84 ILE A N 1
ATOM 701 C CA . ILE A 1 84 ? 5.238 -5.466 5.490 1.00 92.56 84 ILE A CA 1
ATOM 702 C C . ILE A 1 84 ? 6.424 -4.519 5.306 1.00 92.56 84 ILE A C 1
ATOM 704 O O . ILE A 1 84 ? 6.830 -4.252 4.173 1.00 92.56 84 ILE A O 1
ATOM 708 N N . PHE A 1 85 ? 6.994 -4.025 6.405 1.00 89.81 85 PHE A N 1
ATOM 709 C CA . PHE A 1 85 ? 8.160 -3.151 6.360 1.00 89.81 85 PHE A CA 1
ATOM 710 C C . PHE A 1 85 ? 9.371 -3.859 5.741 1.00 89.81 85 PHE A C 1
ATOM 712 O O . PHE A 1 85 ? 9.992 -3.318 4.830 1.00 89.81 85 PHE A O 1
ATOM 719 N N . LEU A 1 86 ? 9.651 -5.098 6.154 1.00 93.75 86 LEU A N 1
ATOM 720 C CA . LEU A 1 86 ? 10.748 -5.904 5.620 1.00 93.75 86 LEU A CA 1
ATOM 721 C C . LEU A 1 86 ? 10.596 -6.160 4.115 1.00 93.75 86 LEU A C 1
ATOM 723 O O . LEU A 1 86 ? 11.548 -5.957 3.367 1.00 93.75 86 LEU A O 1
ATOM 727 N N . LEU A 1 87 ? 9.401 -6.546 3.657 1.00 93.94 87 LEU A N 1
ATOM 728 C CA . LEU A 1 87 ? 9.101 -6.745 2.235 1.00 93.94 87 LEU A CA 1
ATOM 729 C C . LEU A 1 87 ? 9.271 -5.450 1.436 1.00 93.94 87 LEU A C 1
ATOM 731 O O . LEU A 1 87 ? 9.783 -5.476 0.321 1.00 93.94 87 LEU A O 1
ATOM 735 N N . SER A 1 88 ? 8.897 -4.315 2.027 1.00 92.06 88 SER A N 1
ATOM 736 C CA . SER A 1 88 ? 9.069 -2.996 1.414 1.00 92.06 88 SER A CA 1
ATOM 737 C C . SER A 1 88 ? 10.551 -2.609 1.303 1.00 92.06 88 SER A C 1
ATOM 739 O O . SER A 1 88 ? 10.961 -2.016 0.311 1.00 92.06 88 SER A O 1
ATOM 741 N N . CYS A 1 89 ? 11.387 -2.975 2.278 1.00 92.06 89 CYS A N 1
ATOM 742 C CA . CYS A 1 89 ? 12.838 -2.787 2.193 1.00 92.06 89 CYS A CA 1
ATOM 743 C C . CYS A 1 89 ? 13.493 -3.745 1.186 1.00 92.06 89 CYS A C 1
ATOM 745 O O . CYS A 1 89 ? 14.377 -3.340 0.432 1.00 92.06 89 CYS A O 1
ATOM 747 N N . LEU A 1 90 ? 13.043 -5.002 1.135 1.00 93.94 90 LEU A N 1
ATOM 748 C CA . LEU A 1 90 ? 13.505 -5.991 0.160 1.00 93.94 90 LEU A CA 1
ATOM 749 C C . LEU A 1 90 ? 13.220 -5.528 -1.277 1.00 93.94 90 LEU A C 1
ATOM 751 O O . LEU A 1 90 ? 14.045 -5.710 -2.167 1.00 93.94 90 LEU A O 1
ATOM 755 N N . GLU A 1 91 ? 12.076 -4.883 -1.495 1.00 91.81 91 GLU A N 1
ATOM 756 C CA . GLU A 1 91 ? 11.688 -4.290 -2.775 1.00 91.81 91 GLU A CA 1
ATOM 757 C C . GLU A 1 91 ? 12.719 -3.264 -3.266 1.00 91.81 91 GLU A C 1
ATOM 759 O O . GLU A 1 91 ? 13.161 -3.335 -4.414 1.00 91.81 91 GLU A O 1
ATOM 764 N N . VAL A 1 92 ? 13.189 -2.380 -2.381 1.00 90.94 92 VAL A N 1
ATOM 765 C CA . VAL A 1 92 ? 14.261 -1.422 -2.695 1.00 90.94 92 VAL A CA 1
ATOM 766 C C . VAL A 1 92 ? 15.545 -2.140 -3.106 1.00 90.94 92 VAL A C 1
ATOM 768 O O . VAL A 1 92 ? 16.159 -1.750 -4.098 1.00 90.94 92 VAL A O 1
ATOM 771 N N . LEU A 1 93 ? 15.934 -3.205 -2.397 1.00 91.44 93 LEU A N 1
ATOM 772 C CA . LEU A 1 93 ? 17.126 -3.991 -2.733 1.00 91.44 93 LEU A CA 1
ATOM 773 C C . LEU A 1 93 ? 17.001 -4.660 -4.108 1.00 91.44 93 LEU A C 1
ATOM 775 O O . LEU A 1 93 ? 17.928 -4.583 -4.914 1.00 91.44 93 LEU A O 1
ATOM 779 N N . ILE A 1 94 ? 15.850 -5.263 -4.415 1.00 91.19 94 ILE A N 1
ATOM 780 C CA . ILE A 1 94 ? 15.585 -5.899 -5.716 1.00 91.19 94 ILE A CA 1
ATOM 781 C C . ILE A 1 94 ? 15.678 -4.871 -6.845 1.00 91.19 94 ILE A C 1
ATOM 783 O O . ILE A 1 94 ? 16.322 -5.113 -7.870 1.00 91.19 94 ILE A O 1
ATOM 787 N N . VAL A 1 95 ? 15.058 -3.705 -6.660 1.00 90.94 95 VAL A N 1
ATOM 788 C CA . VAL A 1 95 ? 15.104 -2.620 -7.644 1.00 90.94 95 VAL A CA 1
ATOM 789 C C . VAL A 1 95 ? 16.521 -2.079 -7.798 1.00 90.94 95 VAL A C 1
ATOM 791 O O . VAL A 1 95 ? 16.931 -1.815 -8.925 1.00 90.94 95 VAL A O 1
ATOM 794 N N . TYR A 1 96 ? 17.282 -1.962 -6.711 1.00 90.69 96 TYR A N 1
ATOM 795 C CA . TYR A 1 96 ? 18.674 -1.526 -6.748 1.00 90.69 96 TYR A CA 1
ATOM 796 C C . TYR A 1 96 ? 19.558 -2.488 -7.548 1.00 90.69 96 TYR A C 1
ATOM 798 O O . TYR A 1 96 ? 20.260 -2.054 -8.461 1.00 90.69 96 TYR A O 1
ATOM 806 N N . VAL A 1 97 ? 19.470 -3.797 -7.288 1.00 90.75 97 VAL A N 1
ATOM 807 C CA . VAL A 1 97 ? 20.201 -4.819 -8.057 1.00 90.75 97 VAL A CA 1
ATOM 808 C C . VAL A 1 97 ? 19.813 -4.757 -9.538 1.00 90.75 97 VAL A C 1
ATOM 810 O O . VAL A 1 97 ? 20.681 -4.757 -10.413 1.00 90.75 97 VAL A O 1
ATOM 813 N N . GLY A 1 98 ? 18.517 -4.617 -9.832 1.00 88.38 98 GLY A N 1
ATOM 814 C CA . GLY A 1 98 ? 18.020 -4.463 -11.200 1.00 88.38 98 GLY A CA 1
ATOM 815 C C . GLY A 1 98 ? 18.479 -3.173 -11.893 1.00 88.38 98 GLY A C 1
ATOM 816 O O . GLY A 1 98 ? 18.708 -3.180 -13.103 1.00 88.38 98 GLY A O 1
ATOM 817 N N . ALA A 1 99 ? 18.627 -2.077 -11.148 1.00 88.19 99 ALA A N 1
ATOM 818 C CA . ALA A 1 99 ? 19.126 -0.797 -11.644 1.00 88.19 99 ALA A CA 1
ATOM 819 C C . ALA A 1 99 ? 20.641 -0.832 -11.890 1.00 88.19 99 ALA A C 1
ATOM 821 O O . ALA A 1 99 ? 21.111 -0.263 -12.874 1.00 88.19 99 ALA A O 1
ATOM 822 N N . ASN A 1 100 ? 21.399 -1.549 -11.056 1.00 87.56 100 ASN A N 1
ATOM 823 C CA . ASN A 1 100 ? 22.842 -1.716 -11.220 1.0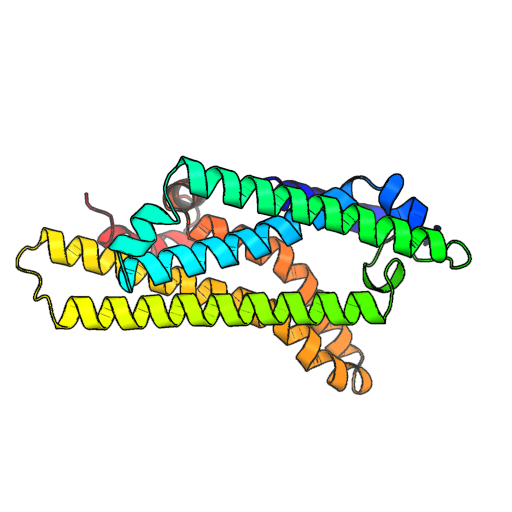0 87.56 100 ASN A CA 1
ATOM 824 C C . ASN A 1 100 ? 23.191 -2.484 -12.507 1.00 87.56 100 ASN A C 1
ATOM 826 O O . ASN A 1 100 ? 24.148 -2.148 -13.198 1.00 87.56 100 ASN A O 1
ATOM 830 N N . GLY A 1 101 ? 22.352 -3.447 -12.903 1.00 86.56 101 GLY A N 1
ATOM 831 C CA . GLY A 1 101 ? 22.457 -4.122 -14.203 1.00 86.56 101 GLY A CA 1
ATOM 832 C C . GLY A 1 101 ? 22.157 -3.234 -15.423 1.00 86.56 101 GLY A C 1
ATOM 833 O O . GLY A 1 101 ? 22.161 -3.733 -16.542 1.00 86.56 101 GLY A O 1
ATOM 834 N N . ARG A 1 102 ? 21.845 -1.944 -15.225 1.00 84.00 102 ARG A N 1
ATOM 835 C CA . ARG A 1 102 ? 21.452 -0.967 -16.262 1.00 84.00 102 ARG A CA 1
ATOM 836 C C . ARG A 1 102 ? 22.260 0.326 -16.193 1.00 84.00 102 ARG A C 1
ATOM 838 O O . ARG A 1 102 ? 21.780 1.390 -16.587 1.00 84.00 102 ARG A O 1
ATOM 845 N N . ASN A 1 103 ? 23.467 0.254 -15.639 1.00 80.56 103 ASN A N 1
ATOM 846 C CA . ASN A 1 103 ? 24.338 1.415 -15.461 1.00 80.56 103 ASN A CA 1
ATOM 847 C C . ASN A 1 103 ? 24.791 2.060 -16.786 1.00 80.56 103 ASN A C 1
ATOM 849 O O . ASN A 1 103 ? 25.320 3.169 -16.761 1.00 80.56 103 ASN A O 1
ATOM 853 N N . ASP A 1 104 ? 24.574 1.388 -17.918 1.00 84.25 104 ASP A N 1
ATOM 854 C CA . ASP A 1 104 ? 24.799 1.879 -19.278 1.00 84.25 104 ASP A CA 1
ATOM 855 C C . ASP A 1 104 ? 23.786 2.954 -19.709 1.00 84.25 104 ASP A C 1
ATOM 857 O O . ASP A 1 104 ? 24.071 3.754 -20.600 1.00 84.25 104 ASP A O 1
ATOM 861 N N . LYS A 1 105 ? 22.607 3.013 -19.076 1.00 85.19 105 LYS A N 1
ATOM 862 C CA . LYS A 1 105 ? 21.545 3.958 -19.440 1.00 85.19 105 LYS A CA 1
ATOM 863 C C . LYS A 1 105 ? 21.601 5.208 -18.581 1.00 85.19 105 LYS A C 1
ATOM 865 O O . LYS A 1 105 ? 21.702 5.132 -17.363 1.00 85.19 105 LYS A O 1
ATOM 870 N N . LEU A 1 106 ? 21.454 6.362 -19.220 1.00 86.56 106 LEU A N 1
ATOM 871 C CA . LEU A 1 106 ? 21.240 7.633 -18.540 1.00 86.56 106 LEU A CA 1
ATOM 872 C C . LEU A 1 106 ? 19.739 7.918 -18.449 1.00 86.56 106 LEU A C 1
ATOM 874 O O . LEU A 1 106 ? 19.006 7.767 -19.428 1.00 86.56 106 LEU A O 1
ATOM 878 N N . ILE A 1 107 ? 19.282 8.307 -17.262 1.00 85.19 107 ILE A N 1
ATOM 879 C CA . ILE A 1 107 ? 17.881 8.632 -16.972 1.00 85.19 107 ILE A CA 1
ATOM 880 C C . ILE A 1 107 ? 17.761 10.060 -16.445 1.00 85.19 107 ILE A C 1
ATOM 882 O O . ILE A 1 107 ? 18.753 10.661 -16.033 1.00 85.19 107 ILE A O 1
ATOM 886 N N . SER A 1 108 ? 16.546 10.605 -16.425 1.00 82.38 108 SER A N 1
ATOM 887 C CA . SER A 1 108 ? 16.312 11.936 -15.865 1.00 82.38 108 SER A CA 1
ATOM 888 C C . SER A 1 108 ? 16.621 11.970 -14.362 1.00 82.38 108 SER A C 1
ATOM 890 O O . SER A 1 108 ? 16.232 11.058 -13.626 1.00 82.38 108 SER A O 1
ATOM 892 N N . SER A 1 109 ? 17.218 13.065 -13.876 1.00 77.88 109 SER A N 1
ATOM 893 C CA . SER A 1 109 ? 17.407 13.340 -12.439 1.00 77.88 109 SER A CA 1
ATOM 894 C C . SER A 1 109 ? 16.103 13.378 -11.632 1.00 77.88 109 SER A C 1
ATOM 896 O O . SER A 1 109 ? 16.126 13.296 -10.407 1.00 77.88 109 SER A O 1
ATOM 898 N N . MET A 1 110 ? 14.949 13.437 -12.305 1.00 74.56 110 MET A N 1
ATOM 899 C CA . MET A 1 110 ? 13.625 13.333 -11.686 1.00 74.56 110 MET A CA 1
ATOM 900 C C . MET A 1 110 ? 13.291 11.926 -11.175 1.00 74.56 110 MET A C 1
ATOM 902 O O . MET A 1 110 ? 12.280 11.759 -10.487 1.00 74.56 110 MET A O 1
ATOM 906 N N . CYS A 1 111 ? 14.108 10.916 -11.497 1.00 80.50 111 CYS A N 1
ATOM 907 C CA . CYS A 1 111 ? 14.016 9.594 -10.888 1.00 80.50 111 CYS A CA 1
ATOM 908 C C . CYS A 1 111 ? 12.637 8.935 -11.053 1.00 80.50 111 CYS A C 1
ATOM 910 O O . CYS A 1 111 ? 12.045 8.399 -10.110 1.00 80.50 111 CYS A O 1
ATOM 912 N N . TYR A 1 112 ? 12.075 8.970 -12.264 1.00 80.31 112 TYR A N 1
ATOM 913 C CA . TYR A 1 112 ? 10.810 8.288 -12.515 1.00 80.31 112 TYR A CA 1
ATOM 914 C C . TYR A 1 112 ? 11.003 6.772 -12.455 1.00 80.31 112 TYR A C 1
ATOM 916 O O . TYR A 1 112 ? 11.851 6.213 -13.144 1.00 80.31 112 TYR A O 1
ATOM 924 N N . ARG A 1 113 ? 10.140 6.076 -11.704 1.00 82.62 113 ARG A N 1
ATOM 925 C CA . ARG A 1 113 ? 10.226 4.615 -11.526 1.00 82.62 113 ARG A CA 1
ATOM 926 C C . ARG A 1 113 ? 10.259 3.823 -12.827 1.00 82.62 113 ARG A C 1
ATOM 928 O O . ARG A 1 113 ? 10.975 2.834 -12.916 1.00 82.62 113 ARG A O 1
ATOM 935 N N . LYS A 1 114 ? 9.548 4.285 -13.857 1.00 83.50 114 LYS A N 1
ATOM 936 C CA . LYS A 1 114 ? 9.565 3.680 -15.201 1.00 83.50 114 LYS A CA 1
ATOM 937 C C . LYS A 1 114 ? 10.951 3.701 -15.879 1.00 83.50 114 LYS A C 1
ATOM 939 O O . LYS A 1 114 ? 11.142 2.964 -16.837 1.00 83.50 114 LYS A O 1
ATOM 944 N N . GLU A 1 115 ? 11.856 4.582 -15.445 1.00 84.38 115 GLU A N 1
ATOM 945 C CA . GLU A 1 115 ? 13.164 4.828 -16.068 1.00 84.38 115 GLU A CA 1
ATOM 946 C C . GLU A 1 115 ? 14.269 4.034 -15.367 1.00 84.38 115 GLU A C 1
ATOM 948 O O . GLU A 1 115 ? 15.056 3.378 -16.045 1.00 84.38 115 GLU A O 1
ATOM 953 N N . TYR A 1 116 ? 14.293 4.013 -14.027 1.00 85.75 116 TYR A N 1
ATOM 954 C CA . TYR A 1 116 ? 15.297 3.234 -13.288 1.00 85.75 116 TYR A CA 1
ATOM 955 C C . TYR A 1 116 ? 14.970 1.736 -13.182 1.00 85.75 116 TYR A C 1
ATOM 957 O O . TYR A 1 116 ? 15.872 0.928 -12.975 1.00 85.75 116 TYR A O 1
ATOM 965 N N . SER A 1 117 ? 13.701 1.334 -13.328 1.00 86.44 117 SER A N 1
ATOM 966 C CA . SER A 1 117 ? 13.289 -0.076 -13.225 1.00 86.44 117 SER A CA 1
ATOM 967 C C . SER A 1 117 ? 13.097 -0.750 -14.586 1.00 86.44 117 SER A C 1
ATOM 969 O O . SER A 1 117 ? 13.025 -0.100 -15.634 1.00 86.44 117 SER A O 1
ATOM 971 N N . SER A 1 118 ? 13.029 -2.086 -14.603 1.00 86.31 118 SER A N 1
ATOM 972 C CA . SER A 1 118 ? 12.778 -2.815 -15.847 1.00 86.31 118 SER A CA 1
ATOM 973 C C . SER A 1 118 ? 11.363 -2.626 -16.378 1.00 86.31 118 SER A C 1
ATOM 975 O O . SER A 1 118 ? 10.433 -2.540 -15.585 1.00 86.31 118 SER A O 1
ATOM 977 N N . PRO A 1 119 ? 11.148 -2.576 -17.710 1.00 86.12 119 PRO A N 1
ATOM 978 C CA . PRO A 1 119 ? 9.796 -2.480 -18.258 1.00 86.12 119 PRO A CA 1
ATOM 979 C C . PRO A 1 119 ? 8.898 -3.635 -17.800 1.00 86.12 119 PRO A C 1
ATOM 981 O O . PRO A 1 119 ? 7.711 -3.426 -17.549 1.00 86.12 119 PRO A O 1
ATOM 984 N N . SER A 1 120 ? 9.469 -4.838 -17.663 1.00 87.75 120 SER A N 1
ATOM 985 C CA . SER A 1 120 ? 8.789 -6.015 -17.121 1.00 87.75 120 SER A CA 1
ATOM 986 C C . SER A 1 120 ? 8.448 -5.837 -15.641 1.00 87.75 120 SER A C 1
ATOM 988 O O . SER A 1 120 ? 7.285 -5.999 -15.274 1.00 87.75 120 SER A O 1
ATOM 990 N N . TYR A 1 121 ? 9.407 -5.411 -14.813 1.00 88.31 121 TYR A N 1
ATOM 991 C CA . TYR A 1 121 ? 9.178 -5.140 -13.392 1.00 88.31 121 TYR A CA 1
ATOM 992 C C . TYR A 1 121 ? 8.160 -4.022 -13.179 1.00 88.31 121 TYR A C 1
ATOM 994 O O . TYR A 1 121 ? 7.216 -4.183 -12.418 1.00 88.31 121 TYR A O 1
ATOM 1002 N N . TYR A 1 122 ? 8.289 -2.907 -13.897 1.00 87.25 122 TYR A N 1
ATOM 1003 C CA . TYR A 1 122 ? 7.369 -1.779 -13.816 1.00 87.25 122 TYR A CA 1
ATOM 1004 C C . TYR A 1 122 ? 5.939 -2.189 -14.177 1.00 87.25 122 TYR A C 1
ATOM 1006 O O . TYR A 1 122 ? 4.985 -1.765 -13.519 1.00 87.25 122 TYR A O 1
ATOM 1014 N N . ARG A 1 123 ? 5.775 -3.043 -15.197 1.00 87.75 123 ARG A N 1
ATOM 1015 C CA . ARG A 1 123 ? 4.470 -3.595 -15.576 1.00 87.75 123 ARG A CA 1
ATOM 1016 C C . ARG A 1 123 ? 3.911 -4.499 -14.478 1.00 87.75 123 ARG A C 1
ATOM 1018 O O . ARG A 1 123 ? 2.763 -4.301 -14.090 1.00 87.75 123 ARG A O 1
ATOM 1025 N N . ALA A 1 124 ? 4.715 -5.426 -13.958 1.00 89.56 124 ALA A N 1
ATOM 1026 C CA . ALA A 1 124 ? 4.316 -6.323 -12.874 1.00 89.56 124 ALA A CA 1
ATOM 1027 C C . ALA A 1 124 ? 3.937 -5.545 -11.605 1.00 89.56 124 ALA A C 1
ATOM 1029 O O . ALA A 1 124 ? 2.857 -5.738 -11.062 1.00 89.56 124 ALA A O 1
ATOM 1030 N N . TYR A 1 125 ? 4.764 -4.588 -11.189 1.00 89.19 125 TYR A N 1
ATOM 1031 C CA . TYR A 1 125 ? 4.506 -3.721 -10.043 1.00 89.19 125 TYR A CA 1
ATOM 1032 C C . TYR A 1 125 ? 3.217 -2.910 -10.207 1.00 89.19 125 TYR A C 1
ATOM 1034 O O . TYR A 1 125 ? 2.399 -2.839 -9.290 1.00 89.19 125 TYR A O 1
ATOM 1042 N N . THR A 1 126 ? 3.004 -2.322 -11.388 1.00 86.94 126 THR A N 1
ATOM 1043 C CA . THR A 1 126 ? 1.780 -1.563 -11.673 1.00 86.94 126 THR A CA 1
ATOM 1044 C C . THR A 1 126 ? 0.549 -2.466 -11.596 1.00 86.94 126 THR A C 1
ATOM 1046 O O . THR A 1 126 ? -0.446 -2.090 -10.982 1.00 86.94 126 THR A O 1
ATOM 1049 N N . PHE A 1 127 ? 0.630 -3.675 -12.159 1.00 90.19 127 PHE A N 1
ATOM 1050 C CA . PHE A 1 127 ? -0.436 -4.670 -12.076 1.00 90.19 127 PHE A CA 1
ATOM 1051 C C . PHE A 1 127 ? -0.723 -5.083 -10.626 1.00 90.19 127 PHE A C 1
ATOM 1053 O O . PHE A 1 127 ? -1.876 -5.054 -10.208 1.00 90.19 127 PHE A O 1
ATOM 1060 N N . ILE A 1 128 ? 0.314 -5.373 -9.834 1.00 90.81 128 ILE A N 1
ATOM 1061 C CA . ILE A 1 128 ? 0.188 -5.734 -8.415 1.00 90.81 128 ILE A CA 1
ATOM 1062 C C . ILE A 1 128 ? -0.465 -4.597 -7.620 1.00 90.81 128 ILE A C 1
ATOM 1064 O O . ILE A 1 128 ? -1.389 -4.847 -6.853 1.00 90.81 128 ILE A O 1
ATOM 1068 N N . LYS A 1 129 ? -0.063 -3.335 -7.825 1.00 88.50 129 LYS A N 1
ATOM 1069 C CA . LYS A 1 129 ? -0.679 -2.174 -7.152 1.00 88.50 129 LYS A CA 1
ATOM 1070 C C . LYS A 1 129 ? -2.162 -2.029 -7.472 1.00 88.50 129 LYS A C 1
ATOM 1072 O O . LYS A 1 129 ? -2.954 -1.782 -6.565 1.00 88.50 129 LYS A O 1
ATOM 1077 N N . VAL A 1 130 ? -2.539 -2.199 -8.737 1.00 88.44 130 VAL A N 1
ATOM 1078 C CA . VAL A 1 130 ? -3.949 -2.169 -9.146 1.00 88.44 130 VAL A CA 1
ATOM 1079 C C . VAL A 1 130 ? -4.707 -3.331 -8.523 1.00 88.44 130 VAL A C 1
ATOM 1081 O O . VAL A 1 130 ? -5.747 -3.105 -7.916 1.00 88.44 130 VAL A O 1
ATOM 1084 N N . ALA A 1 131 ? -4.170 -4.549 -8.609 1.00 91.19 131 ALA A N 1
ATOM 1085 C CA . ALA A 1 131 ? -4.780 -5.733 -8.020 1.00 91.19 131 ALA A CA 1
ATOM 1086 C C . ALA A 1 131 ? -4.999 -5.553 -6.512 1.00 91.19 131 ALA A C 1
ATOM 1088 O O . ALA A 1 131 ? -6.105 -5.772 -6.031 1.00 91.19 131 ALA A O 1
ATOM 1089 N N . MET A 1 132 ? -4.001 -5.053 -5.777 1.00 90.56 132 MET A N 1
ATOM 1090 C CA . MET A 1 132 ? -4.141 -4.737 -4.354 1.00 90.56 132 MET A CA 1
ATOM 1091 C C . MET A 1 132 ? -5.253 -3.717 -4.100 1.00 90.56 132 MET A C 1
ATOM 1093 O O . MET A 1 132 ? -6.058 -3.925 -3.197 1.00 90.56 132 MET A O 1
ATOM 1097 N N . ALA A 1 133 ? -5.341 -2.645 -4.894 1.00 88.31 133 ALA A N 1
ATOM 1098 C CA . ALA A 1 133 ? -6.396 -1.644 -4.743 1.00 88.31 133 ALA A CA 1
ATOM 1099 C C . ALA A 1 133 ? -7.798 -2.228 -5.002 1.00 88.31 133 ALA A C 1
ATOM 1101 O O . ALA A 1 133 ? -8.727 -1.949 -4.241 1.00 88.31 133 ALA A O 1
ATOM 1102 N N . VAL A 1 134 ? -7.949 -3.080 -6.022 1.00 90.38 134 VAL A N 1
ATOM 1103 C CA . VAL A 1 134 ? -9.209 -3.786 -6.304 1.00 90.38 134 VAL A CA 1
ATOM 1104 C C . VAL A 1 134 ? -9.565 -4.745 -5.169 1.00 90.38 134 VAL A C 1
ATOM 1106 O O . VAL A 1 134 ? -10.694 -4.726 -4.688 1.00 90.38 134 VAL A O 1
ATOM 1109 N N . VAL A 1 135 ? -8.611 -5.541 -4.684 1.00 93.00 135 VAL A N 1
ATOM 1110 C CA . VAL A 1 135 ? -8.835 -6.472 -3.568 1.00 93.00 135 VAL A CA 1
ATOM 1111 C C . VAL A 1 135 ? -9.227 -5.718 -2.291 1.00 93.00 135 VAL A C 1
ATOM 1113 O O . VAL A 1 135 ? -10.167 -6.126 -1.612 1.00 93.00 135 VAL A O 1
ATOM 1116 N N . CYS A 1 136 ? -8.590 -4.578 -1.997 1.00 90.62 136 CYS A N 1
ATOM 1117 C CA . CYS A 1 136 ? -8.988 -3.711 -0.883 1.00 90.62 136 CYS A CA 1
ATOM 1118 C C . CYS A 1 136 ? -10.449 -3.264 -1.011 1.00 90.62 136 CYS A C 1
ATOM 1120 O O . CYS A 1 136 ? -11.208 -3.331 -0.042 1.00 90.62 136 CYS A O 1
ATOM 1122 N N . LEU A 1 137 ? -10.850 -2.810 -2.204 1.00 90.69 137 LEU A N 1
ATOM 1123 C CA . LEU A 1 137 ? -12.221 -2.386 -2.483 1.00 90.69 137 LEU A CA 1
ATOM 1124 C C . LEU A 1 137 ? -13.212 -3.531 -2.243 1.00 90.69 137 LEU A C 1
ATOM 1126 O O . LEU A 1 137 ? -14.226 -3.334 -1.575 1.00 90.69 137 LEU A O 1
ATOM 1130 N N . VAL A 1 138 ? -12.891 -4.731 -2.734 1.00 93.44 138 VAL A N 1
ATOM 1131 C CA . VAL A 1 138 ? -13.707 -5.934 -2.538 1.00 93.44 138 VAL A CA 1
ATOM 1132 C C . VAL A 1 138 ? -13.845 -6.257 -1.050 1.00 93.44 138 VAL A C 1
ATOM 1134 O O . VAL A 1 138 ? -14.965 -6.449 -0.583 1.00 93.44 138 VAL A O 1
ATOM 1137 N N . PHE A 1 139 ? -12.760 -6.243 -0.271 1.00 93.25 139 PHE A N 1
ATOM 1138 C CA . PHE A 1 139 ? -12.844 -6.496 1.171 1.00 93.25 139 PHE A CA 1
ATOM 1139 C C . PHE A 1 139 ? -13.689 -5.457 1.910 1.00 93.25 139 PHE A C 1
ATOM 1141 O O . PHE A 1 139 ? -14.491 -5.833 2.768 1.00 93.25 139 PHE A O 1
ATOM 1148 N N . TYR A 1 140 ? -13.571 -4.169 1.579 1.00 89.38 140 TYR A N 1
ATOM 1149 C CA . TYR A 1 140 ? -14.419 -3.132 2.175 1.00 89.38 140 TYR A CA 1
ATOM 1150 C C . TYR A 1 140 ? -15.890 -3.287 1.789 1.00 89.38 140 TYR A C 1
ATOM 1152 O O . TYR A 1 140 ? -16.762 -3.151 2.649 1.00 89.38 140 TYR A O 1
ATOM 1160 N N . PHE A 1 141 ? -16.170 -3.613 0.527 1.00 91.06 141 PHE A N 1
ATOM 1161 C CA . PHE A 1 141 ? -17.526 -3.858 0.052 1.00 91.06 141 PHE A CA 1
ATOM 1162 C C . PHE A 1 141 ? -18.151 -5.070 0.752 1.00 91.06 141 PHE A C 1
ATOM 1164 O O . PHE A 1 141 ? -19.239 -4.963 1.314 1.00 91.06 141 PHE A O 1
ATOM 1171 N N . LEU A 1 142 ? -17.433 -6.195 0.814 1.00 93.25 142 LEU A N 1
ATOM 1172 C CA . LEU A 1 142 ? -17.875 -7.389 1.535 1.00 93.25 142 LEU A CA 1
ATOM 1173 C C . LEU A 1 142 ? -18.095 -7.090 3.020 1.00 93.25 142 LEU A C 1
ATOM 1175 O O . LEU A 1 142 ? -19.140 -7.438 3.561 1.00 93.25 142 LEU A O 1
ATOM 1179 N N . SER A 1 143 ? -17.165 -6.381 3.667 1.00 90.88 143 SER A N 1
ATOM 1180 C CA . SER A 1 143 ? -17.310 -5.951 5.065 1.00 90.88 143 SER A CA 1
ATOM 1181 C C . SER A 1 143 ? -18.597 -5.156 5.286 1.00 90.88 143 SER A C 1
ATOM 1183 O O . SER A 1 143 ? -19.303 -5.382 6.267 1.00 90.88 143 SER A O 1
ATOM 1185 N N . TYR A 1 144 ? -18.924 -4.241 4.369 1.00 89.31 144 TYR A N 1
ATOM 1186 C CA . TYR A 1 144 ? -20.150 -3.452 4.423 1.00 89.31 144 TYR A CA 1
ATOM 1187 C C . TYR A 1 144 ? -21.405 -4.318 4.263 1.00 89.31 144 TYR A C 1
ATOM 1189 O O . TYR A 1 144 ? -22.329 -4.198 5.071 1.00 89.31 144 TYR A O 1
ATOM 1197 N N . VAL A 1 145 ? -21.429 -5.213 3.271 1.00 91.06 145 VAL A N 1
ATOM 1198 C CA . VAL A 1 145 ? -22.560 -6.119 3.019 1.00 91.06 145 VAL A CA 1
ATOM 1199 C C . VAL A 1 145 ? -22.805 -7.035 4.220 1.00 91.06 145 VAL A C 1
ATOM 1201 O O . VAL A 1 145 ? -23.925 -7.093 4.722 1.00 91.06 145 VAL A O 1
ATOM 1204 N N . ILE A 1 146 ? -21.763 -7.681 4.751 1.00 90.38 146 ILE A N 1
ATOM 1205 C CA . ILE A 1 146 ? -21.873 -8.574 5.917 1.00 90.38 146 ILE A CA 1
ATOM 1206 C C . ILE A 1 146 ? -22.370 -7.800 7.137 1.00 90.38 146 ILE A C 1
ATOM 1208 O O . ILE A 1 146 ? -23.265 -8.258 7.843 1.00 90.38 146 ILE A O 1
ATOM 1212 N N . HIS A 1 147 ? -21.829 -6.604 7.375 1.00 87.75 147 HIS A N 1
ATOM 1213 C CA . HIS A 1 147 ? -22.264 -5.759 8.481 1.00 87.75 147 HIS A CA 1
ATOM 1214 C C . HIS A 1 147 ? -23.741 -5.354 8.350 1.00 87.75 147 HIS A C 1
ATOM 1216 O O . HIS A 1 147 ? -24.468 -5.359 9.342 1.00 87.75 147 HIS A O 1
ATOM 1222 N N . LYS A 1 148 ? -24.213 -5.044 7.135 1.00 86.81 148 LYS A N 1
ATOM 1223 C CA . LYS A 1 148 ? -25.628 -4.743 6.873 1.00 86.81 148 LYS A CA 1
ATOM 1224 C C . LYS A 1 148 ? -26.532 -5.946 7.128 1.00 86.81 148 LYS A C 1
ATOM 1226 O O . LYS A 1 148 ? -27.536 -5.781 7.817 1.00 86.81 148 LYS A O 1
ATOM 1231 N N . ILE A 1 149 ? -26.150 -7.130 6.652 1.00 87.75 149 ILE A N 1
ATOM 1232 C CA . ILE A 1 149 ? -26.883 -8.379 6.907 1.00 87.75 149 ILE A CA 1
ATOM 1233 C C . ILE A 1 149 ? -26.957 -8.647 8.416 1.00 87.75 149 ILE A C 1
ATOM 1235 O O . ILE A 1 149 ? -28.032 -8.920 8.946 1.00 87.75 149 ILE A O 1
ATOM 1239 N N . TYR A 1 150 ? -25.840 -8.484 9.131 1.00 84.94 150 TYR A N 1
ATOM 1240 C CA . TYR A 1 150 ? -25.783 -8.684 10.579 1.00 84.94 150 TYR A CA 1
ATOM 1241 C C . TYR A 1 150 ? -26.721 -7.738 11.342 1.00 84.94 150 TYR A C 1
ATOM 1243 O O . TYR A 1 150 ? -27.407 -8.170 12.265 1.00 84.94 150 TYR A O 1
ATOM 1251 N N . ILE A 1 151 ? -26.789 -6.459 10.949 1.00 83.69 151 ILE A N 1
ATOM 1252 C CA . ILE A 1 151 ? -27.711 -5.481 11.551 1.00 83.69 151 ILE A CA 1
ATOM 1253 C C . ILE A 1 151 ? -29.174 -5.841 11.273 1.00 83.69 151 ILE A C 1
ATOM 1255 O O . ILE A 1 151 ? -30.009 -5.676 12.155 1.00 83.69 151 ILE A O 1
ATOM 1259 N N . GLN A 1 152 ? -29.493 -6.314 10.068 1.00 83.19 152 GLN A N 1
ATOM 1260 C CA . GLN A 1 152 ? -30.863 -6.700 9.713 1.00 83.19 152 GLN A CA 1
ATOM 1261 C C . GLN A 1 152 ? -31.330 -7.941 10.483 1.00 83.19 152 GLN A C 1
ATOM 1263 O O . GLN A 1 152 ? -32.480 -7.998 10.905 1.00 83.19 152 GLN A O 1
ATOM 1268 N N . GLN A 1 153 ? -30.440 -8.913 10.700 1.00 82.94 153 GLN A N 1
ATOM 1269 C CA . GLN A 1 153 ? -30.747 -10.121 11.473 1.00 82.94 153 GLN A CA 1
ATOM 1270 C C . GLN A 1 153 ? -30.792 -9.853 12.981 1.00 82.94 153 GLN A C 1
ATOM 1272 O O . GLN A 1 153 ? -31.631 -10.397 13.696 1.00 82.94 153 GLN A O 1
ATOM 1277 N N . SER A 1 154 ? -29.889 -9.009 13.479 1.00 75.56 154 SER A N 1
ATOM 1278 C CA . SER A 1 154 ? -29.808 -8.646 14.891 1.00 75.56 154 SER A CA 1
ATOM 1279 C C . SER A 1 154 ? -30.542 -7.330 15.122 1.00 75.56 154 SER A C 1
ATOM 1281 O O . SER A 1 154 ? -29.907 -6.275 15.165 1.00 75.56 154 SER A O 1
ATOM 1283 N N . TYR A 1 155 ? -31.868 -7.379 15.291 1.00 64.12 155 TYR A N 1
ATOM 1284 C CA . TYR A 1 155 ? -32.644 -6.200 15.693 1.00 64.12 155 TYR A CA 1
ATOM 1285 C C . TYR A 1 155 ? -31.953 -5.517 16.890 1.00 64.12 155 TYR A C 1
ATOM 1287 O O . TYR A 1 155 ? -31.718 -6.175 17.914 1.00 64.12 155 TYR A O 1
ATOM 1295 N N . PRO A 1 156 ? -31.566 -4.231 16.788 1.00 62.66 156 PRO A N 1
ATOM 1296 C CA . PRO A 1 156 ? -30.847 -3.560 17.858 1.00 62.66 156 PRO A CA 1
ATOM 1297 C C . PRO A 1 156 ? -31.777 -3.409 19.065 1.00 62.66 156 PRO A C 1
ATOM 1299 O O . PRO A 1 156 ? -32.647 -2.547 19.092 1.00 62.66 156 PRO A O 1
ATOM 1302 N N . LYS A 1 157 ? -31.587 -4.260 20.080 1.00 64.94 157 LYS A N 1
ATOM 1303 C CA . LYS A 1 157 ? -32.405 -4.269 21.307 1.00 64.94 157 LYS A CA 1
ATOM 1304 C C . LYS A 1 157 ? -32.237 -3.006 22.162 1.00 64.94 157 LYS A C 1
ATOM 1306 O O . LYS A 1 157 ? -33.009 -2.792 23.086 1.00 64.94 157 LYS A O 1
ATOM 1311 N N . THR A 1 158 ? -31.213 -2.193 21.896 1.00 74.19 158 THR A N 1
ATOM 1312 C CA . THR A 1 158 ? -30.865 -1.019 22.705 1.00 74.19 158 THR A CA 1
ATOM 1313 C C . THR A 1 158 ? -30.515 0.185 21.833 1.00 74.19 158 THR A C 1
ATOM 1315 O O . THR A 1 158 ? -29.886 0.046 20.782 1.00 74.19 158 THR A O 1
ATOM 1318 N N . TYR A 1 159 ? -30.856 1.388 22.312 1.00 76.69 159 TYR A N 1
ATOM 1319 C CA . TYR A 1 159 ? -30.499 2.665 21.676 1.00 76.69 159 TYR A CA 1
ATOM 1320 C C . TYR A 1 159 ? -28.980 2.801 21.456 1.00 76.69 159 TYR A C 1
ATOM 1322 O O . TYR A 1 159 ? -28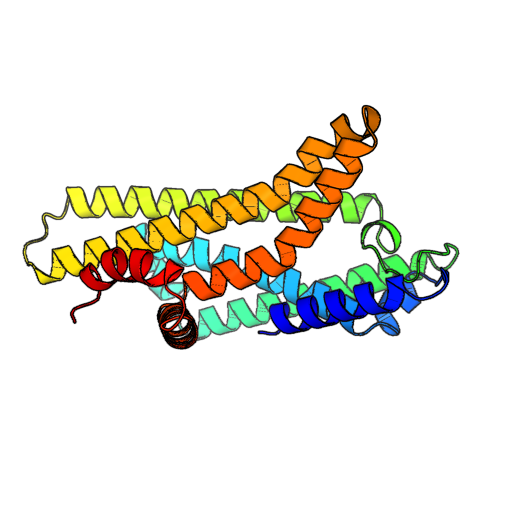.525 3.189 20.379 1.00 76.69 159 TYR A O 1
ATOM 1330 N N . LEU A 1 160 ? -28.184 2.362 22.440 1.00 74.25 160 LEU A N 1
ATOM 1331 C CA . LEU A 1 160 ? -26.722 2.285 22.339 1.00 74.25 160 LEU A CA 1
ATOM 1332 C C . LEU A 1 160 ? -26.259 1.372 21.191 1.00 74.25 160 LEU A C 1
ATOM 1334 O O . LEU A 1 160 ? -25.299 1.695 20.487 1.00 74.25 160 LEU A O 1
ATOM 1338 N N . GLY A 1 161 ? -26.948 0.248 20.971 1.00 75.38 161 GLY A N 1
ATOM 1339 C CA . GLY A 1 161 ? -26.697 -0.641 19.838 1.00 75.38 161 GLY A CA 1
ATOM 1340 C C . GLY A 1 161 ? -26.921 0.064 18.499 1.00 75.38 161 GLY A C 1
ATOM 1341 O O . GLY A 1 161 ? -26.070 -0.017 17.611 1.00 75.38 161 GLY A O 1
ATOM 1342 N N . THR A 1 162 ? -28.011 0.824 18.378 1.00 76.75 162 THR A N 1
ATOM 1343 C CA . THR A 1 162 ? -28.336 1.606 17.176 1.00 76.75 162 THR A CA 1
ATOM 1344 C C . THR A 1 162 ? -27.277 2.668 16.881 1.00 76.75 162 THR A C 1
ATOM 1346 O O . THR A 1 162 ? -26.792 2.744 15.749 1.00 76.75 162 THR A O 1
ATOM 1349 N N . ILE A 1 163 ? -26.834 3.429 17.890 1.00 75.81 163 ILE A N 1
ATOM 1350 C CA . ILE A 1 163 ? -25.766 4.432 17.728 1.00 75.81 163 ILE A CA 1
ATOM 1351 C C . ILE A 1 163 ? -24.462 3.768 17.275 1.00 75.81 163 ILE A C 1
ATOM 1353 O O . ILE A 1 163 ? -23.832 4.209 16.309 1.00 75.81 163 ILE A O 1
ATOM 1357 N N . ARG A 1 164 ? -24.058 2.668 17.924 1.00 80.38 164 ARG A N 1
ATOM 1358 C CA . ARG A 1 164 ? -22.820 1.952 17.580 1.00 80.38 164 ARG A CA 1
ATOM 1359 C C . ARG A 1 164 ? -22.853 1.415 16.148 1.00 80.38 164 ARG A C 1
ATOM 1361 O O . ARG A 1 164 ? -21.848 1.503 15.439 1.00 80.38 164 ARG A O 1
ATOM 1368 N N . ASN A 1 165 ? -23.996 0.891 15.716 1.00 80.62 165 ASN A N 1
ATOM 1369 C CA . ASN A 1 165 ? -24.201 0.386 14.360 1.00 80.62 165 ASN A CA 1
ATOM 1370 C C . ASN A 1 165 ? -24.198 1.514 13.322 1.00 80.62 165 ASN A C 1
ATOM 1372 O O . ASN A 1 165 ? -23.578 1.364 12.264 1.00 80.62 165 ASN A O 1
ATOM 1376 N N . SER A 1 166 ? -24.813 2.657 13.635 1.00 78.50 166 SER A N 1
ATOM 1377 C CA . SER A 1 166 ? -24.769 3.857 12.795 1.00 78.50 166 SER A CA 1
ATOM 1378 C C . SER A 1 166 ? -23.329 4.343 12.602 1.00 78.50 166 SER A C 1
ATOM 1380 O O . SER A 1 166 ? -22.859 4.466 11.469 1.00 78.50 166 SER A O 1
ATOM 1382 N N . ARG A 1 167 ? -22.561 4.470 13.695 1.00 78.19 167 ARG A N 1
ATOM 1383 C CA . ARG A 1 167 ? -21.148 4.879 13.657 1.00 78.19 167 ARG A CA 1
ATOM 1384 C C . ARG A 1 167 ? -20.281 3.929 12.828 1.00 78.19 167 ARG A C 1
ATOM 1386 O O . ARG A 1 167 ? -19.476 4.380 12.016 1.00 78.19 167 ARG A O 1
ATOM 1393 N N . ARG A 1 168 ? -20.444 2.613 13.003 1.00 81.19 168 ARG A N 1
ATOM 1394 C CA . ARG A 1 168 ? -19.720 1.603 12.206 1.00 81.19 168 ARG A CA 1
ATOM 1395 C C . ARG A 1 168 ? -20.079 1.675 10.727 1.00 81.19 168 ARG A C 1
ATOM 1397 O O . ARG A 1 168 ? -19.190 1.589 9.887 1.00 81.19 168 ARG A O 1
ATOM 1404 N N . THR A 1 169 ? -21.358 1.873 10.418 1.00 82.06 169 THR A N 1
ATOM 1405 C CA . THR A 1 169 ? -21.835 2.015 9.038 1.00 82.06 169 THR A CA 1
ATOM 1406 C C . THR A 1 169 ? -21.233 3.255 8.381 1.00 82.06 169 THR A C 1
ATOM 1408 O O . THR A 1 169 ? -20.668 3.141 7.298 1.00 82.06 169 THR A O 1
ATOM 1411 N N . ALA A 1 170 ? -21.271 4.410 9.051 1.00 79.38 170 ALA A N 1
ATOM 1412 C CA . ALA A 1 170 ? -20.667 5.645 8.550 1.00 79.38 170 ALA A CA 1
ATOM 1413 C C . ALA A 1 170 ? -19.153 5.493 8.324 1.00 79.38 170 ALA A C 1
ATOM 1415 O O . ALA A 1 170 ? -18.634 5.887 7.282 1.00 79.38 170 ALA A O 1
ATOM 1416 N N . MET A 1 171 ? -18.446 4.850 9.260 1.00 78.88 171 MET A N 1
ATOM 1417 C CA . MET A 1 171 ? -17.015 4.575 9.115 1.00 78.88 171 MET A CA 1
ATOM 1418 C C . MET A 1 171 ? -16.720 3.671 7.909 1.00 78.88 171 MET A C 1
ATOM 1420 O O . MET A 1 171 ? -15.796 3.959 7.151 1.00 78.88 171 MET A O 1
ATOM 1424 N N . LEU A 1 172 ? -17.488 2.592 7.717 1.00 81.25 172 LEU A N 1
ATOM 1425 C CA . LEU A 1 172 ? -17.321 1.682 6.580 1.00 81.25 172 LEU A CA 1
ATOM 1426 C C . LEU A 1 172 ? -17.616 2.373 5.247 1.00 81.25 172 LEU A C 1
ATOM 1428 O O . LEU A 1 172 ? -16.857 2.179 4.305 1.00 81.25 172 LEU A O 1
ATOM 1432 N N . ILE A 1 173 ? -18.654 3.211 5.181 1.00 81.19 173 ILE A N 1
ATOM 1433 C CA . ILE A 1 173 ? -18.966 4.004 3.984 1.00 81.19 173 ILE A CA 1
ATOM 1434 C C . ILE A 1 173 ? -17.816 4.962 3.666 1.00 81.19 173 ILE A C 1
ATOM 1436 O O . ILE A 1 173 ? -17.341 4.978 2.536 1.00 81.19 173 ILE A O 1
ATOM 1440 N N . ASN A 1 174 ? -17.308 5.706 4.653 1.00 77.81 174 ASN A N 1
ATOM 1441 C CA . ASN A 1 174 ? -16.192 6.633 4.436 1.00 77.81 174 ASN A CA 1
ATOM 1442 C C . ASN A 1 174 ? -14.944 5.915 3.904 1.00 77.81 174 ASN A C 1
ATOM 1444 O O . ASN A 1 174 ? -14.274 6.407 2.998 1.00 77.81 174 ASN A O 1
ATOM 1448 N N . LEU A 1 175 ? -14.645 4.732 4.440 1.00 81.69 175 LEU A N 1
ATOM 1449 C CA . LEU A 1 175 ? -13.510 3.933 3.987 1.00 81.69 175 LEU A CA 1
ATOM 1450 C C . LEU A 1 175 ? -13.728 3.327 2.610 1.00 81.69 175 LEU A C 1
ATOM 1452 O O . LEU A 1 175 ? -12.785 3.289 1.829 1.00 81.69 175 LEU A O 1
ATOM 1456 N N . LEU A 1 176 ? -14.952 2.906 2.292 1.00 82.62 176 LEU A N 1
ATOM 1457 C CA . LEU A 1 176 ? -15.307 2.439 0.959 1.00 82.62 176 LEU A CA 1
ATOM 1458 C C . LEU A 1 176 ? -15.130 3.561 -0.070 1.00 82.62 176 LEU A C 1
ATOM 1460 O O . LEU A 1 176 ? -14.514 3.336 -1.106 1.00 82.62 176 LEU A O 1
ATOM 1464 N N . THR A 1 177 ? -15.582 4.780 0.237 1.00 80.50 177 THR A N 1
ATOM 1465 C CA . THR A 1 177 ? -15.404 5.958 -0.625 1.00 80.50 177 THR A CA 1
ATOM 1466 C C . THR A 1 177 ? -13.928 6.259 -0.873 1.00 80.50 177 THR A C 1
ATOM 1468 O O . THR A 1 177 ? -13.535 6.582 -1.992 1.00 80.50 177 THR A O 1
ATOM 1471 N N . ILE A 1 178 ? -13.079 6.116 0.145 1.00 77.81 178 ILE A N 1
ATOM 1472 C CA . ILE A 1 178 ? -11.638 6.354 0.009 1.00 77.81 178 ILE A CA 1
ATOM 1473 C C . ILE A 1 178 ? -10.950 5.226 -0.739 1.00 77.81 178 ILE A C 1
ATOM 1475 O O . ILE A 1 178 ? -10.138 5.502 -1.615 1.00 77.81 178 ILE A O 1
ATOM 1479 N N . ALA A 1 179 ? -11.290 3.973 -0.448 1.00 80.75 179 ALA A N 1
ATOM 1480 C CA . ALA A 1 179 ? -10.799 2.832 -1.206 1.00 80.75 179 ALA A CA 1
ATOM 1481 C C . ALA A 1 179 ? -11.188 2.960 -2.685 1.00 80.75 179 ALA A C 1
ATOM 1483 O O . ALA A 1 179 ? -10.360 2.709 -3.556 1.00 80.75 179 ALA A O 1
ATOM 1484 N N . PHE A 1 180 ? -12.404 3.434 -2.969 1.00 84.31 180 PHE A N 1
ATOM 1485 C CA . PHE A 1 180 ? -12.864 3.734 -4.320 1.00 84.31 180 PHE A CA 1
ATOM 1486 C C . PHE A 1 180 ? -12.061 4.866 -4.960 1.00 84.31 180 PHE A C 1
ATOM 1488 O O . PHE A 1 180 ? -11.589 4.706 -6.082 1.00 84.31 180 PHE A O 1
ATOM 1495 N N . ALA A 1 181 ? -11.829 5.973 -4.249 1.00 81.62 181 ALA A N 1
ATOM 1496 C CA . ALA A 1 181 ? -10.987 7.059 -4.742 1.00 81.62 181 ALA A CA 1
ATOM 1497 C C . ALA A 1 181 ? -9.561 6.568 -5.046 1.00 81.62 181 ALA A C 1
ATOM 1499 O O . ALA A 1 181 ? -9.044 6.806 -6.133 1.00 81.62 181 ALA A O 1
ATOM 1500 N N . ILE A 1 182 ? -8.940 5.822 -4.130 1.00 78.81 182 ILE A N 1
ATOM 1501 C CA . ILE A 1 182 ? -7.601 5.239 -4.297 1.00 78.81 182 ILE A CA 1
ATOM 1502 C C . ILE A 1 182 ? -7.564 4.297 -5.506 1.00 78.81 182 ILE A C 1
ATOM 1504 O O . ILE A 1 182 ? -6.682 4.426 -6.355 1.00 78.81 182 ILE A O 1
ATOM 1508 N N . ALA A 1 183 ? -8.532 3.387 -5.626 1.00 81.00 183 ALA A N 1
ATOM 1509 C CA . ALA A 1 183 ? -8.643 2.490 -6.772 1.00 81.00 183 ALA A CA 1
ATOM 1510 C C . ALA A 1 183 ? -8.804 3.276 -8.078 1.00 81.00 183 ALA A C 1
ATOM 1512 O O . ALA A 1 183 ? -8.098 3.000 -9.048 1.00 81.00 183 ALA A O 1
ATOM 1513 N N . PHE A 1 184 ? -9.647 4.310 -8.086 1.00 81.44 184 PHE A N 1
ATOM 1514 C CA . PHE A 1 184 ? -9.814 5.202 -9.227 1.00 81.44 184 PHE A CA 1
ATOM 1515 C C . PHE A 1 184 ? -8.492 5.870 -9.617 1.00 81.44 184 PHE A C 1
ATOM 1517 O O . PHE A 1 184 ? -8.128 5.839 -10.786 1.00 81.44 184 PHE A O 1
ATOM 1524 N N . PHE A 1 185 ? -7.710 6.391 -8.670 1.00 77.38 185 PHE A N 1
ATOM 1525 C CA . PHE A 1 185 ? -6.414 7.009 -8.975 1.00 77.38 185 PHE A CA 1
ATOM 1526 C C . PHE A 1 185 ? -5.330 6.018 -9.418 1.00 77.38 185 PHE A C 1
ATOM 1528 O O . PHE A 1 185 ? -4.407 6.414 -10.130 1.00 77.38 185 PHE A O 1
ATOM 1535 N N . HIS A 1 186 ? -5.430 4.740 -9.048 1.00 76.56 186 HIS A N 1
ATOM 1536 C CA . HIS A 1 186 ? -4.547 3.694 -9.568 1.00 76.56 186 HIS A CA 1
ATOM 1537 C C . HIS A 1 186 ? -4.961 3.212 -10.968 1.00 76.56 186 HIS A C 1
ATOM 1539 O O . HIS A 1 186 ? -4.094 2.935 -11.796 1.00 76.56 186 HIS A O 1
ATOM 1545 N N . ILE A 1 187 ? -6.264 3.149 -11.256 1.00 77.56 187 ILE A N 1
ATOM 1546 C CA . ILE A 1 187 ? -6.815 2.655 -12.528 1.00 77.56 187 ILE A CA 1
ATOM 1547 C C . ILE A 1 187 ? -6.851 3.755 -13.599 1.00 77.56 187 ILE A C 1
ATOM 1549 O O . ILE A 1 187 ? -6.542 3.492 -14.761 1.00 77.56 187 ILE A O 1
ATOM 1553 N N . ALA A 1 188 ? -7.175 4.999 -13.238 1.00 74.75 188 ALA A N 1
ATOM 1554 C CA . ALA A 1 188 ? -7.338 6.105 -14.181 1.00 74.75 188 ALA A CA 1
ATOM 1555 C C . ALA A 1 188 ? -6.093 6.349 -15.060 1.00 74.75 188 ALA A C 1
ATOM 1557 O O . ALA A 1 188 ? -6.253 6.438 -16.277 1.00 74.75 188 ALA A O 1
ATOM 1558 N N . PRO A 1 189 ? -4.846 6.364 -14.542 1.00 69.19 189 PRO A N 1
ATOM 1559 C CA . PRO A 1 189 ? -3.661 6.529 -15.385 1.00 69.19 189 PRO A CA 1
ATOM 1560 C C . PRO A 1 189 ? -3.488 5.406 -16.419 1.00 69.19 189 PRO A C 1
ATOM 1562 O O . PRO A 1 189 ? -2.970 5.646 -17.509 1.00 69.19 189 PRO A O 1
ATOM 1565 N N . LEU A 1 190 ? -3.929 4.185 -16.097 1.00 71.25 190 LEU A N 1
ATOM 1566 C CA . LEU A 1 190 ? -3.884 3.039 -17.008 1.00 71.25 190 LEU A CA 1
ATOM 1567 C C . LEU A 1 190 ? -4.961 3.132 -18.085 1.00 71.25 190 LEU A C 1
ATOM 1569 O O . LEU A 1 190 ? -4.661 2.886 -19.251 1.00 71.25 190 LEU A O 1
ATOM 1573 N N . MET A 1 191 ? -6.172 3.548 -17.711 1.00 70.88 191 MET A N 1
ATOM 1574 C CA . MET A 1 191 ? -7.283 3.768 -18.645 1.00 70.88 191 MET A CA 1
ATOM 1575 C C . MET A 1 191 ? -6.999 4.914 -19.620 1.00 70.88 191 MET A C 1
ATOM 1577 O O . MET A 1 191 ? -7.415 4.873 -20.774 1.00 70.88 191 MET A O 1
ATOM 1581 N N . VAL A 1 192 ? -6.234 5.919 -19.187 1.00 67.31 192 VAL A N 1
ATOM 1582 C CA . VAL A 1 192 ? -5.853 7.058 -20.031 1.00 67.31 192 VAL A CA 1
ATOM 1583 C C . VAL A 1 192 ? -4.658 6.740 -20.945 1.00 67.31 192 VAL A C 1
ATOM 1585 O O . VAL A 1 192 ? -4.486 7.372 -21.986 1.00 67.31 192 VAL A O 1
ATOM 1588 N N . LYS A 1 193 ? -3.850 5.720 -20.632 1.00 65.38 193 LYS A N 1
ATOM 1589 C CA . LYS A 1 193 ? -2.682 5.330 -21.440 1.00 65.38 193 LYS A CA 1
ATOM 1590 C C . LYS A 1 193 ? -2.982 5.073 -22.932 1.00 65.38 193 LYS A C 1
ATOM 1592 O O . LYS A 1 193 ? -2.217 5.593 -23.742 1.00 65.38 193 LYS A O 1
ATOM 1597 N N . PRO A 1 194 ? -4.039 4.339 -23.337 1.00 62.59 194 PRO A N 1
ATOM 1598 C CA . PRO A 1 194 ? -4.387 4.197 -24.756 1.00 62.59 194 PRO A CA 1
ATOM 1599 C C . PRO A 1 194 ? -4.870 5.512 -25.393 1.00 62.59 194 PRO A C 1
ATOM 1601 O O . PRO A 1 194 ? -4.643 5.741 -26.577 1.00 62.59 194 PRO A O 1
ATOM 1604 N N . LEU A 1 195 ? -5.484 6.407 -24.612 1.00 60.38 195 LEU A N 1
ATOM 1605 C CA . LEU A 1 195 ? -5.976 7.707 -25.085 1.00 60.38 195 LEU A CA 1
ATOM 1606 C C . LEU A 1 195 ? -4.861 8.752 -25.241 1.00 60.38 195 LEU A C 1
ATOM 1608 O O . LEU A 1 195 ? -5.021 9.692 -26.016 1.00 60.38 195 LEU A O 1
ATOM 1612 N N . ASN A 1 196 ? -3.721 8.586 -24.561 1.00 57.91 196 ASN A N 1
ATOM 1613 C CA . ASN A 1 196 ? -2.571 9.493 -24.676 1.00 57.91 196 ASN A CA 1
ATOM 1614 C C . ASN A 1 196 ? -2.044 9.621 -26.111 1.00 57.91 196 ASN A C 1
ATOM 1616 O O . ASN A 1 196 ? -1.510 10.670 -26.459 1.00 57.91 196 ASN A O 1
ATOM 1620 N N . LEU A 1 197 ? -2.209 8.586 -26.942 1.00 61.47 197 LEU A N 1
ATOM 1621 C CA . LEU A 1 197 ? -1.839 8.635 -28.359 1.00 61.47 197 LEU A CA 1
ATOM 1622 C C . LEU A 1 197 ? -2.719 9.606 -29.165 1.00 61.47 197 LEU A C 1
ATOM 1624 O O . LEU A 1 197 ? -2.306 10.044 -30.231 1.00 61.47 197 LEU A O 1
ATOM 1628 N N . ARG A 1 198 ? -3.916 9.957 -28.670 1.00 65.56 198 ARG A N 1
ATOM 1629 C CA . ARG A 1 198 ? -4.883 10.799 -29.389 1.00 65.56 198 ARG A CA 1
ATOM 1630 C C . ARG A 1 198 ? -4.767 12.294 -29.099 1.00 65.56 198 ARG A C 1
ATOM 1632 O O . ARG A 1 198 ? -5.214 13.076 -29.928 1.00 65.56 198 ARG A O 1
ATOM 1639 N N . SER A 1 199 ? -4.242 12.722 -27.945 1.00 67.00 199 SER A N 1
ATOM 1640 C CA . SER A 1 199 ? -4.194 14.158 -27.622 1.00 67.00 199 SER A CA 1
ATOM 1641 C C . SER A 1 199 ? -3.192 14.526 -26.515 1.00 67.00 199 SER A C 1
ATOM 1643 O O . SER A 1 199 ? -3.211 13.919 -25.439 1.00 67.00 199 SER A O 1
ATOM 1645 N N . PRO A 1 200 ? -2.383 15.592 -26.698 1.00 71.12 200 PRO A N 1
ATOM 1646 C CA . PRO A 1 200 ? -1.476 16.100 -25.664 1.00 71.12 200 PRO A CA 1
ATOM 1647 C C . PRO A 1 200 ? -2.214 16.656 -24.433 1.00 71.12 200 PRO A C 1
ATOM 1649 O O . PRO A 1 200 ? -1.668 16.646 -23.326 1.00 71.12 200 PRO A O 1
ATOM 1652 N N . VAL A 1 201 ? -3.467 17.100 -24.587 1.00 73.19 201 VAL A N 1
ATOM 1653 C CA . VAL A 1 201 ? -4.292 17.611 -23.477 1.00 73.19 201 VAL A CA 1
ATOM 1654 C C . VAL A 1 201 ? -4.606 16.493 -22.485 1.00 73.19 201 VAL A C 1
ATOM 1656 O O . VAL A 1 201 ? -4.489 16.686 -21.275 1.00 73.19 201 VAL A O 1
ATOM 1659 N N . ILE A 1 202 ? -4.913 15.298 -22.996 1.00 68.38 202 ILE A N 1
ATOM 1660 C CA . ILE A 1 202 ? -5.200 14.104 -22.193 1.00 68.38 202 ILE A CA 1
ATOM 1661 C C . ILE A 1 202 ? -3.962 13.695 -21.382 1.00 68.38 202 ILE A C 1
ATOM 1663 O O . ILE A 1 202 ? -4.066 13.418 -20.186 1.00 68.38 202 ILE A O 1
ATOM 1667 N N . VAL A 1 203 ? -2.772 13.766 -21.990 1.00 66.00 203 VAL A N 1
ATOM 1668 C CA . VAL A 1 203 ? -1.495 13.507 -21.305 1.00 66.00 203 VAL A CA 1
ATOM 1669 C C . VAL A 1 203 ? -1.282 14.490 -20.152 1.00 66.00 203 VAL A C 1
ATOM 1671 O O . VAL A 1 203 ? -0.874 14.092 -19.056 1.00 66.00 203 VAL A O 1
ATOM 1674 N N . LYS A 1 204 ? -1.551 15.783 -20.375 1.00 68.62 204 LYS A N 1
ATOM 1675 C CA . LYS A 1 204 ? -1.406 16.821 -19.345 1.00 68.62 204 LYS A CA 1
ATOM 1676 C C . LYS A 1 204 ? -2.411 16.618 -18.209 1.00 68.62 204 LYS A C 1
ATOM 1678 O O . LYS A 1 204 ? -2.011 16.658 -17.047 1.00 68.62 204 LYS A O 1
ATOM 1683 N N . ALA A 1 205 ? -3.670 16.322 -18.529 1.00 70.25 205 ALA A N 1
ATOM 1684 C CA . ALA A 1 205 ? -4.705 16.018 -17.544 1.00 70.25 205 ALA A CA 1
ATOM 1685 C C . ALA A 1 205 ? -4.343 14.786 -16.696 1.00 70.25 205 ALA A C 1
ATOM 1687 O O . ALA A 1 205 ? -4.404 14.852 -15.471 1.00 70.25 205 ALA A O 1
ATOM 1688 N N . ALA A 1 206 ? -3.863 13.702 -17.315 1.00 67.38 206 ALA A N 1
ATOM 1689 C CA . ALA A 1 206 ? -3.418 12.505 -16.601 1.00 67.38 206 ALA A CA 1
ATOM 1690 C C . ALA A 1 206 ? -2.266 12.796 -15.627 1.00 67.38 206 ALA A C 1
ATOM 1692 O O . ALA A 1 206 ? -2.277 12.316 -14.493 1.00 67.38 206 ALA A O 1
ATOM 1693 N N . LYS A 1 207 ? -1.289 13.617 -16.040 1.00 65.81 207 LYS A N 1
ATOM 1694 C CA . LYS A 1 207 ? -0.188 14.058 -15.167 1.00 65.81 207 LYS A CA 1
ATOM 1695 C C . LYS A 1 207 ? -0.693 14.887 -13.985 1.00 65.81 207 LYS A C 1
ATOM 1697 O O . LYS A 1 207 ? -0.230 14.678 -12.869 1.00 65.81 207 LYS A O 1
ATOM 1702 N N . ILE A 1 208 ? -1.642 15.798 -14.214 1.00 69.50 208 ILE A N 1
ATOM 1703 C CA . ILE A 1 208 ? -2.246 16.619 -13.154 1.00 69.50 208 ILE A CA 1
ATOM 1704 C C . ILE A 1 208 ? -3.007 15.732 -12.163 1.00 69.50 208 ILE A C 1
ATOM 1706 O O . ILE A 1 208 ? -2.753 15.819 -10.967 1.00 69.50 208 ILE A O 1
ATOM 1710 N N . ILE A 1 209 ? -3.861 14.824 -12.646 1.00 68.00 209 ILE A N 1
ATOM 1711 C CA . ILE A 1 209 ? -4.610 13.870 -11.811 1.00 68.00 209 ILE A CA 1
ATOM 1712 C C . ILE A 1 209 ? -3.648 13.021 -10.967 1.00 68.00 209 ILE A C 1
ATOM 1714 O O . ILE A 1 209 ? -3.852 12.869 -9.763 1.00 68.00 209 ILE A O 1
ATOM 1718 N N . HIS A 1 210 ? -2.566 12.518 -11.567 1.00 65.69 210 HIS A N 1
ATOM 1719 C CA . HIS A 1 210 ? -1.564 11.724 -10.857 1.00 65.69 210 HIS A CA 1
ATOM 1720 C C . HIS A 1 210 ? -0.790 12.535 -9.804 1.00 65.69 210 HIS A C 1
ATOM 1722 O O . HIS A 1 210 ? -0.496 12.019 -8.729 1.00 65.69 210 HIS A O 1
ATOM 1728 N N . ASN A 1 211 ? -0.492 13.810 -10.073 1.00 66.00 211 ASN A N 1
ATOM 1729 C CA . ASN A 1 211 ? 0.169 14.688 -9.106 1.00 66.00 211 ASN A CA 1
ATOM 1730 C C . ASN A 1 211 ? -0.767 15.136 -7.976 1.00 66.00 211 ASN A C 1
ATOM 1732 O O . ASN A 1 211 ? -0.307 15.253 -6.846 1.00 66.00 211 ASN A O 1
ATOM 1736 N N . ILE A 1 212 ? -2.059 15.354 -8.249 1.00 68.12 212 ILE A N 1
ATOM 1737 C CA . ILE A 1 212 ? -3.070 15.704 -7.235 1.00 68.12 212 ILE A CA 1
ATOM 1738 C C . ILE A 1 212 ? -3.385 14.505 -6.336 1.00 68.12 212 ILE A C 1
ATOM 1740 O O . ILE A 1 212 ? -3.686 14.690 -5.160 1.00 68.12 212 ILE A O 1
ATOM 1744 N N . TYR A 1 213 ? -3.269 13.275 -6.840 1.00 65.44 213 TYR A N 1
ATOM 1745 C CA . TYR A 1 213 ? -3.488 12.071 -6.039 1.00 65.44 213 TYR A CA 1
ATOM 1746 C C . TYR A 1 213 ? -2.630 12.029 -4.763 1.00 65.44 213 TYR A C 1
ATOM 1748 O O . TYR A 1 213 ? -3.139 11.683 -3.698 1.00 65.44 213 TYR A O 1
ATOM 1756 N N . LEU A 1 214 ? -1.351 12.414 -4.835 1.00 59.88 214 LEU A N 1
ATOM 1757 C CA . LEU A 1 214 ? -0.452 12.409 -3.675 1.00 59.88 214 LEU A CA 1
ATOM 1758 C C . LEU A 1 214 ? -0.976 13.275 -2.503 1.00 59.88 214 LEU A C 1
ATOM 1760 O O . LEU A 1 214 ? -1.192 12.727 -1.416 1.00 59.88 214 LEU A O 1
ATOM 1764 N N . PRO A 1 215 ? -1.227 14.589 -2.675 1.00 63.50 215 PRO A N 1
ATOM 1765 C CA . PRO A 1 215 ? -1.793 15.413 -1.614 1.00 63.50 215 PRO A CA 1
ATOM 1766 C C . PRO A 1 215 ? -3.237 15.020 -1.296 1.00 63.50 215 PRO A C 1
ATOM 1768 O O . PRO A 1 215 ? -3.622 15.030 -0.131 1.00 63.50 215 PRO A O 1
ATOM 1771 N N . LEU A 1 216 ? -4.045 14.605 -2.276 1.00 66.19 216 LEU A N 1
ATOM 1772 C CA . LEU A 1 216 ? -5.437 14.240 -2.010 1.00 66.19 216 LEU A CA 1
ATOM 1773 C C . LEU A 1 216 ? -5.538 12.984 -1.135 1.00 66.19 216 LEU A C 1
ATOM 1775 O O . LEU A 1 216 ? -6.324 12.967 -0.196 1.00 66.19 216 LEU A O 1
ATOM 1779 N N . SER A 1 217 ? -4.712 11.965 -1.380 1.00 62.84 217 SER A N 1
ATOM 1780 C CA . SER A 1 217 ? -4.692 10.734 -0.578 1.00 62.84 217 SER A CA 1
ATOM 1781 C C . SER A 1 217 ? -4.341 11.008 0.887 1.00 62.84 217 SER A C 1
ATOM 1783 O O . SER A 1 217 ? -4.994 10.495 1.793 1.00 62.84 217 SER A O 1
ATOM 1785 N N . THR A 1 218 ? -3.366 11.888 1.132 1.00 61.75 218 THR A N 1
ATOM 1786 C CA . THR A 1 218 ? -3.004 12.311 2.490 1.00 61.75 218 THR A CA 1
ATOM 1787 C C . THR A 1 218 ? -4.099 13.163 3.127 1.00 61.75 218 THR A C 1
ATOM 1789 O O . THR A 1 218 ? -4.452 12.920 4.278 1.00 61.75 218 THR A O 1
ATOM 1792 N N . THR A 1 219 ? -4.704 14.089 2.377 1.00 63.88 219 THR A N 1
ATOM 1793 C CA . THR A 1 219 ? -5.821 14.925 2.851 1.00 63.88 219 THR A CA 1
ATOM 1794 C C . THR A 1 219 ? -7.040 14.075 3.227 1.00 63.88 219 THR A C 1
ATOM 1796 O O . THR A 1 219 ? -7.638 14.280 4.281 1.00 63.88 219 THR A O 1
ATOM 1799 N N . LEU A 1 220 ? -7.372 13.058 2.426 1.00 65.25 220 LEU A N 1
ATOM 1800 C CA . LEU A 1 220 ? -8.456 12.116 2.713 1.00 65.25 220 LEU A CA 1
ATOM 1801 C C . LEU A 1 220 ? -8.234 11.370 4.038 1.00 65.25 220 LEU A C 1
ATOM 1803 O O . LEU A 1 220 ? -9.189 11.189 4.790 1.00 65.25 220 LEU A O 1
ATOM 1807 N N . CYS A 1 221 ? -6.992 11.018 4.388 1.00 60.31 221 CYS A N 1
ATOM 1808 C CA . CYS A 1 221 ? -6.687 10.429 5.697 1.00 60.31 221 CYS A CA 1
ATOM 1809 C C . CYS A 1 221 ? -7.016 11.368 6.872 1.00 60.31 221 CYS A C 1
ATOM 1811 O O . CYS A 1 221 ? -7.509 10.895 7.900 1.00 60.31 221 CYS A O 1
ATOM 1813 N N . PHE A 1 222 ? -6.799 12.684 6.732 1.00 62.44 222 PHE A N 1
ATOM 1814 C CA . PHE A 1 222 ? -7.157 13.656 7.775 1.00 62.44 222 PHE A CA 1
ATOM 1815 C C . PHE A 1 222 ? -8.672 13.730 8.005 1.00 62.44 222 PHE A C 1
ATOM 1817 O O . PHE A 1 222 ? -9.099 13.901 9.144 1.00 62.44 222 PHE A O 1
ATOM 1824 N N . PHE A 1 223 ? -9.486 13.540 6.962 1.00 58.62 223 PHE A N 1
ATOM 1825 C CA . PHE A 1 223 ? -10.946 13.556 7.089 1.00 58.62 223 PHE A CA 1
ATOM 1826 C C . PHE A 1 223 ? -11.531 12.289 7.738 1.00 58.62 223 PHE A C 1
ATOM 1828 O O . PHE A 1 223 ? -12.622 12.345 8.303 1.00 58.62 223 PHE A O 1
ATOM 1835 N N . VAL A 1 224 ? -10.826 11.152 7.695 1.00 54.97 224 VAL A N 1
ATOM 1836 C CA . VAL A 1 224 ? -11.297 9.886 8.297 1.00 54.97 224 VAL A CA 1
ATOM 1837 C C . VAL A 1 224 ? -10.976 9.792 9.772 1.00 54.97 224 VAL A C 1
ATOM 1839 O O . VAL A 1 224 ? -11.770 9.253 10.544 1.00 54.97 224 VAL A O 1
ATOM 1842 N N . HIS A 1 225 ? -9.776 10.223 10.160 1.00 56.38 225 HIS A N 1
ATOM 1843 C CA . HIS 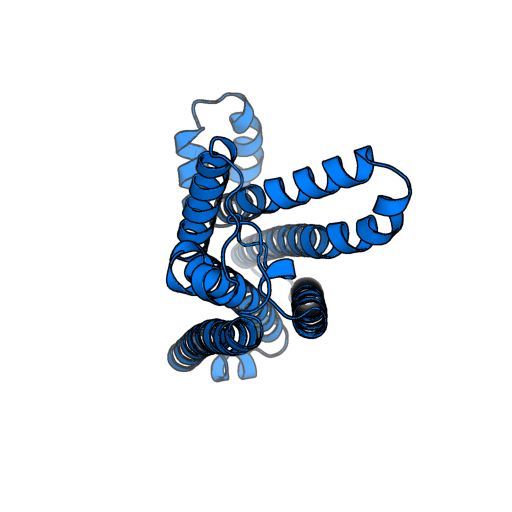A 1 225 ? -9.322 10.017 11.522 1.00 56.38 225 HIS A CA 1
ATOM 1844 C C . HIS A 1 225 ? -10.040 11.024 12.426 1.00 56.38 225 HIS A 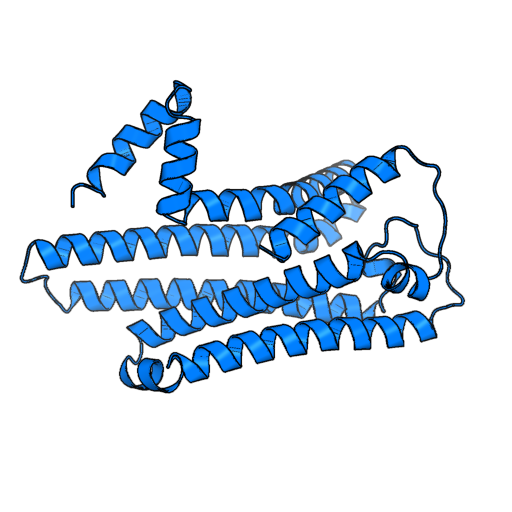C 1
ATOM 1846 O O . HIS A 1 225 ? -9.792 12.219 12.298 1.00 56.38 225 HIS A O 1
ATOM 1852 N N . PRO A 1 226 ? -10.908 10.596 13.355 1.00 55.50 226 PRO A N 1
ATOM 1853 C CA . PRO A 1 226 ? -11.804 11.504 14.074 1.00 55.50 226 PRO A CA 1
ATOM 1854 C C . PRO A 1 226 ? -11.048 12.577 14.867 1.00 55.50 226 PRO A C 1
ATOM 1856 O O . PRO A 1 226 ? -11.464 13.731 14.908 1.00 55.50 226 PRO A O 1
ATOM 1859 N N . PHE A 1 227 ? -9.887 12.222 15.424 1.00 56.72 227 PHE A N 1
ATOM 1860 C CA . PHE A 1 227 ? -9.014 13.180 16.103 1.00 56.72 227 PHE A CA 1
ATOM 1861 C C . PHE A 1 227 ? -8.412 14.217 15.147 1.00 56.72 227 PHE A C 1
ATOM 1863 O O . PHE A 1 227 ? -8.307 15.388 15.501 1.00 56.72 227 PHE A O 1
ATOM 1870 N N . LEU A 1 228 ? -8.048 13.805 13.926 1.00 55.09 228 LEU A N 1
ATOM 1871 C CA . LEU A 1 228 ? -7.498 14.721 12.928 1.00 55.09 228 LEU A CA 1
ATOM 1872 C C . LEU A 1 228 ? -8.597 15.582 12.318 1.00 55.09 228 LEU A C 1
ATOM 1874 O O . LEU A 1 228 ? -8.389 16.776 12.159 1.00 55.09 228 LEU A O 1
ATOM 1878 N N . LEU A 1 229 ? -9.775 15.015 12.056 1.00 59.50 229 LEU A N 1
ATOM 1879 C CA . LEU A 1 229 ? -10.938 15.766 11.609 1.00 59.50 229 LEU A CA 1
ATOM 1880 C C . LEU A 1 229 ? -11.302 16.836 12.637 1.00 59.50 229 LEU A C 1
ATOM 1882 O O . LEU A 1 229 ? -11.523 17.971 12.243 1.00 59.50 229 LEU A O 1
ATOM 1886 N N . SER A 1 230 ? -11.292 16.519 13.936 1.00 59.50 230 SER A N 1
ATOM 1887 C CA . SER A 1 230 ? -11.507 17.520 14.987 1.00 59.50 230 SER A CA 1
ATOM 1888 C C . SER A 1 230 ? -10.424 18.604 14.979 1.00 59.50 230 SER A C 1
ATOM 1890 O O . SER A 1 230 ? -10.750 19.782 15.083 1.00 59.50 230 SER A O 1
ATOM 1892 N N . ALA A 1 231 ? -9.148 18.245 14.801 1.00 62.19 231 ALA A N 1
ATOM 1893 C CA . ALA A 1 231 ? -8.059 19.221 14.708 1.00 62.19 231 ALA A CA 1
ATOM 1894 C C . ALA A 1 231 ? -8.193 20.132 13.473 1.00 62.19 231 ALA A C 1
ATOM 1896 O O . ALA A 1 231 ? -8.075 21.349 13.586 1.00 62.19 231 ALA A O 1
ATOM 1897 N N . VAL A 1 232 ? -8.511 19.559 12.311 1.00 59.16 232 VAL A N 1
ATOM 1898 C CA . VAL A 1 232 ? -8.791 20.281 11.062 1.00 59.16 232 VAL A CA 1
ATOM 1899 C C . VAL A 1 232 ? -10.022 21.169 11.241 1.00 59.16 232 VAL A C 1
ATOM 1901 O O . VAL A 1 232 ? -9.970 22.356 10.948 1.00 59.16 232 VAL A O 1
ATOM 1904 N N . GLN A 1 233 ? -11.113 20.648 11.800 1.00 63.75 233 GLN A N 1
ATOM 1905 C CA . GLN A 1 233 ? -12.322 21.419 12.084 1.00 63.75 233 GLN A CA 1
ATOM 1906 C C . GLN A 1 233 ? -12.057 22.572 13.051 1.00 63.75 233 GLN A C 1
ATOM 1908 O O . GLN A 1 233 ? -12.625 23.635 12.848 1.00 63.75 233 GLN A O 1
ATOM 1913 N N . LYS A 1 234 ? -11.187 22.403 14.056 1.00 63.88 234 LYS A N 1
ATOM 1914 C CA . LYS A 1 234 ? -10.764 23.487 14.957 1.00 63.88 234 LYS A CA 1
ATOM 1915 C C . LYS A 1 234 ? -9.936 24.542 14.227 1.00 63.88 234 LYS A C 1
ATOM 1917 O O . LYS A 1 234 ? -10.226 25.724 14.367 1.00 63.88 234 LYS A O 1
ATOM 1922 N N . LEU A 1 235 ? -8.960 24.129 13.415 1.00 63.50 235 LEU A N 1
ATOM 1923 C CA . LEU A 1 235 ? -8.143 25.044 12.607 1.00 63.50 235 LEU A CA 1
ATOM 1924 C C . LEU A 1 235 ? -8.994 25.850 11.618 1.00 63.50 235 LEU A C 1
ATOM 1926 O O . LEU A 1 235 ? -8.773 27.042 11.431 1.00 63.50 235 LEU A O 1
ATOM 1930 N N . PHE A 1 236 ? -10.000 25.212 11.022 1.00 64.19 236 PHE A N 1
ATOM 1931 C CA . PHE A 1 236 ? -10.893 25.833 10.051 1.00 64.19 236 PHE A CA 1
ATOM 1932 C C . PHE A 1 236 ? -12.229 26.311 10.642 1.00 64.19 236 PHE A C 1
ATOM 1934 O O . PHE A 1 236 ? -13.101 26.729 9.882 1.00 64.19 236 PHE A O 1
ATOM 1941 N N . ALA A 1 237 ? -12.416 26.302 11.967 1.00 59.44 237 ALA A N 1
ATOM 1942 C CA . ALA A 1 237 ? -13.664 26.748 12.602 1.00 59.44 237 ALA A CA 1
ATOM 1943 C C . ALA A 1 237 ? -13.982 28.216 12.270 1.00 59.44 237 ALA A C 1
ATOM 1945 O O . ALA A 1 237 ? -15.148 28.607 12.186 1.00 59.44 237 ALA A O 1
ATOM 1946 N N . ASN A 1 238 ? -12.936 29.003 12.008 1.00 59.28 238 ASN A N 1
ATOM 1947 C CA . ASN A 1 238 ? -13.032 30.403 11.607 1.00 59.28 238 ASN A CA 1
ATOM 1948 C C . ASN A 1 238 ? -13.368 30.591 10.117 1.00 59.28 238 ASN A C 1
ATOM 1950 O O . ASN A 1 238 ? -13.703 31.697 9.702 1.00 59.28 238 ASN A O 1
ATOM 1954 N N . TRP A 1 239 ? -13.309 29.538 9.295 1.00 58.22 239 TRP A N 1
ATOM 1955 C CA . TRP A 1 239 ? -13.676 29.601 7.882 1.00 58.22 239 TRP A CA 1
ATOM 1956 C C . TRP A 1 239 ? -15.149 29.233 7.687 1.00 58.22 239 TRP A C 1
ATOM 1958 O O . TRP A 1 239 ? -15.575 28.086 7.836 1.00 58.22 239 TRP A O 1
ATOM 1968 N N . SER A 1 240 ? -15.936 30.241 7.307 1.00 56.81 240 SER A N 1
ATOM 1969 C CA . SER A 1 240 ? -17.397 30.202 7.137 1.00 56.81 240 SER A CA 1
ATOM 1970 C C . SER A 1 240 ? -17.915 29.031 6.287 1.00 56.81 240 SER A C 1
ATOM 1972 O O . SER A 1 240 ? -19.000 28.513 6.553 1.00 56.81 240 SER A O 1
ATOM 1974 N N . ILE A 1 241 ? -17.128 28.560 5.316 1.00 56.25 241 ILE A N 1
ATOM 1975 C CA . ILE A 1 241 ? -17.488 27.476 4.387 1.00 56.25 241 ILE A CA 1
ATOM 1976 C C . ILE A 1 241 ? -17.667 26.129 5.119 1.00 56.25 241 ILE A C 1
ATOM 1978 O O . ILE A 1 241 ? -18.526 25.327 4.746 1.00 56.25 241 ILE A O 1
ATOM 1982 N N . LEU A 1 242 ? -16.930 25.885 6.209 1.00 48.72 242 LEU A N 1
ATOM 1983 C CA . LEU A 1 242 ? -16.972 24.610 6.936 1.00 48.72 242 LEU A CA 1
ATOM 1984 C C . LEU A 1 242 ? -18.011 24.565 8.066 1.00 48.72 242 LEU A C 1
ATOM 1986 O O . LEU A 1 242 ? -18.379 23.468 8.492 1.00 48.72 242 LEU A O 1
ATOM 1990 N N . LYS A 1 243 ? -18.603 25.702 8.471 1.00 48.69 243 LYS A N 1
ATOM 1991 C CA . LYS A 1 243 ? -19.774 25.715 9.379 1.00 48.69 243 LYS A CA 1
ATOM 1992 C C . LYS A 1 243 ? -20.929 24.863 8.835 1.00 48.69 243 LYS A C 1
ATOM 1994 O O . LYS A 1 243 ? -21.654 24.238 9.608 1.00 48.69 243 LYS A O 1
ATOM 1999 N N . LYS A 1 244 ? -21.071 24.784 7.506 1.00 51.69 244 LYS A N 1
ATOM 2000 C CA . LYS A 1 244 ? -22.082 23.945 6.842 1.00 51.69 244 LYS A CA 1
ATOM 2001 C C . LYS A 1 244 ? -21.804 22.447 7.018 1.00 51.69 244 LYS A C 1
ATOM 2003 O O . LYS A 1 244 ? -22.735 21.692 7.274 1.00 51.69 244 LYS A O 1
ATOM 2008 N N . PHE A 1 245 ? -20.535 22.030 6.965 1.00 48.09 245 PHE A N 1
ATOM 2009 C CA . PHE A 1 245 ? -20.135 20.647 7.252 1.00 48.09 245 PHE A CA 1
ATOM 2010 C C . PHE A 1 245 ? -20.281 20.303 8.739 1.00 48.09 245 PHE A C 1
ATOM 2012 O O . PHE A 1 245 ? -20.735 19.206 9.064 1.00 48.09 245 PHE A O 1
ATOM 2019 N N . HIS A 1 246 ? -19.991 21.257 9.632 1.00 45.69 246 HIS A N 1
ATOM 2020 C CA . HIS A 1 246 ? -20.127 21.072 11.077 1.00 45.69 246 HIS A CA 1
ATOM 2021 C C . HIS A 1 246 ? -21.551 20.662 11.485 1.00 45.69 246 HIS A C 1
ATOM 2023 O O . HIS A 1 246 ? -21.711 19.784 12.331 1.00 45.69 246 HIS A O 1
ATOM 2029 N N . ARG A 1 247 ? -22.585 21.256 10.867 1.00 45.28 247 ARG A N 1
ATOM 2030 C CA . ARG A 1 247 ? -23.998 20.977 11.192 1.00 45.28 247 ARG A CA 1
ATOM 2031 C C . ARG A 1 247 ? -24.421 19.532 10.908 1.00 45.28 247 ARG A C 1
ATOM 2033 O O . ARG A 1 247 ? -25.247 19.001 11.640 1.00 45.28 247 ARG A O 1
ATOM 2040 N N . ASN A 1 248 ? -23.827 18.886 9.902 1.00 44.91 248 ASN A N 1
ATOM 2041 C CA . ASN A 1 248 ? -24.135 17.490 9.577 1.00 44.91 248 ASN A CA 1
ATOM 2042 C C . ASN A 1 248 ? -23.280 16.492 10.369 1.00 44.91 248 ASN A C 1
ATOM 2044 O O . ASN A 1 248 ? -23.721 15.371 10.606 1.00 44.91 248 ASN A O 1
ATOM 2048 N N . THR A 1 249 ? -22.080 16.875 10.816 1.00 45.56 249 THR A N 1
ATOM 2049 C CA . THR A 1 249 ? -21.229 15.984 11.619 1.00 45.56 249 THR A CA 1
ATOM 2050 C C . THR A 1 249 ? -21.538 16.031 13.113 1.00 45.56 249 THR A C 1
ATOM 2052 O O . THR A 1 249 ? -21.331 15.028 13.794 1.00 45.56 249 THR A O 1
ATOM 2055 N N . SER A 1 250 ? -22.064 17.145 13.638 1.00 37.41 250 SER A N 1
ATOM 2056 C CA . SER A 1 250 ? -22.357 17.284 15.073 1.00 37.41 250 SER A CA 1
ATOM 2057 C C . SER A 1 250 ? -23.445 16.331 15.571 1.00 37.41 250 SER A C 1
ATOM 2059 O O . SER A 1 250 ? -23.430 15.959 16.739 1.00 37.41 250 SER A O 1
ATOM 2061 N N . VAL A 1 251 ? -24.345 15.869 14.696 1.00 41.12 251 VAL A N 1
ATOM 2062 C CA . VAL A 1 251 ? -25.393 14.900 15.069 1.00 41.12 251 VAL A CA 1
ATOM 2063 C C . VAL A 1 251 ? -24.812 13.505 15.358 1.00 41.12 251 VAL A C 1
ATOM 2065 O O . VAL A 1 251 ? -25.426 12.717 16.068 1.00 41.12 251 VAL A O 1
ATOM 2068 N N . VAL A 1 252 ? -23.604 13.190 14.876 1.00 43.69 252 VAL A N 1
ATOM 2069 C CA . VAL A 1 252 ? -23.005 11.851 15.038 1.00 43.69 252 VAL A CA 1
ATOM 2070 C C . VAL A 1 252 ? -22.151 11.727 16.317 1.00 43.69 252 VAL A C 1
ATOM 2072 O O . VAL A 1 252 ? -21.736 10.623 16.655 1.00 43.69 252 VAL A O 1
ATOM 2075 N N . TYR A 1 253 ? -21.901 12.822 17.051 1.00 37.81 253 TYR A N 1
ATOM 2076 C CA . TYR A 1 253 ? -20.859 12.882 18.095 1.00 37.81 253 TYR A CA 1
ATOM 2077 C C . TYR A 1 253 ? -21.291 13.431 19.468 1.00 37.81 253 TYR A C 1
ATOM 2079 O O . TYR A 1 253 ? -20.440 13.845 20.253 1.00 37.81 253 TYR A O 1
ATOM 2087 N N . ILE A 1 254 ? -22.584 13.415 19.807 1.00 31.34 254 ILE A N 1
ATOM 2088 C CA . ILE A 1 254 ? -22.976 13.578 21.217 1.00 31.34 254 ILE A CA 1
ATOM 2089 C C . ILE A 1 254 ? -22.766 12.226 21.924 1.00 31.34 254 ILE A C 1
ATOM 2091 O O . ILE A 1 254 ? -23.628 11.351 21.849 1.00 31.34 254 ILE A O 1
ATOM 2095 N N . GLY A 1 255 ? -21.608 12.074 22.580 1.00 31.48 255 GLY A N 1
ATOM 2096 C CA . GLY A 1 255 ? -21.256 10.975 23.501 1.00 31.48 255 GLY A CA 1
ATOM 2097 C C . GLY A 1 255 ? -20.192 10.001 23.003 1.00 31.48 255 GLY A C 1
ATOM 2098 O O . GLY A 1 255 ? -20.023 8.966 23.683 1.00 31.48 255 GLY A O 1
#